Protein AF-A0A0C6FXA3-F1 (afdb_monomer)

Nearest PDB structures (foldseek):
  7azv-assembly1_B  TM=2.921E-01  e=3.066E+00  Shigella flexneri
  7owv-assembly1_B  TM=2.866E-01  e=3.944E+00  Shigella flexneri
  7ayw-assembly1_A  TM=2.907E-01  e=4.826E+00  Shigella flexneri
  8c6j-assembly1_S  TM=2.379E-01  e=8.836E+00  Homo sapiens

Solvent-accessible surface area (backbone atoms only — not comparable to full-atom values): 10386 Å² total; per-residue (Å²): 138,88,80,84,77,85,56,76,68,57,60,56,56,53,56,56,50,58,59,54,58,55,57,62,61,64,74,71,66,88,67,81,74,81,67,65,73,74,63,71,74,63,75,81,74,73,71,93,67,80,79,69,70,71,82,59,76,56,64,83,61,70,53,56,73,59,50,52,67,53,42,80,44,67,86,46,40,66,58,48,43,70,72,47,54,37,72,56,42,46,37,48,76,48,34,62,73,51,70,72,51,73,66,56,39,35,40,52,32,50,36,51,22,32,52,24,41,73,59,74,58,38,64,67,58,52,58,43,46,40,21,41,50,70,24,86,80,48,5,67,59,20,50,52,38,32,53,53,44,31,71,43,89,54,93,48,8,62,24,15,42,53,42,54,51,51,52,55,47,63,75,64,45,98,84,122

Mean predicted aligned error: 14.68 Å

Structure (mmCIF, N/CA/C/O backbone):
data_AF-A0A0C6FXA3-F1
#
_entry.id   AF-A0A0C6FXA3-F1
#
loop_
_atom_site.group_PDB
_atom_site.id
_atom_site.type_symbol
_atom_site.label_atom_id
_atom_site.label_alt_id
_atom_site.label_comp_id
_atom_site.label_asym_id
_atom_site.label_entity_id
_atom_site.label_seq_id
_atom_site.pdbx_PDB_ins_code
_atom_site.Cartn_x
_atom_site.Cartn_y
_atom_site.Cartn_z
_atom_site.occupancy
_atom_site.B_iso_or_equiv
_atom_site.auth_seq_id
_atom_site.auth_comp_id
_atom_site.auth_asym_id
_atom_site.auth_atom_id
_atom_site.pdbx_PDB_model_num
ATOM 1 N N . MET A 1 1 ? 13.262 41.323 14.285 1.00 35.75 1 MET A N 1
ATOM 2 C CA . MET A 1 1 ? 12.170 41.137 13.305 1.00 35.75 1 MET A CA 1
ATOM 3 C C . MET A 1 1 ? 11.851 39.652 13.243 1.00 35.75 1 MET A C 1
ATOM 5 O O . MET A 1 1 ? 12.628 38.906 12.669 1.00 35.75 1 MET A O 1
ATOM 9 N N . ALA A 1 2 ? 10.795 39.209 13.927 1.00 36.06 2 ALA A N 1
ATOM 10 C CA . ALA A 1 2 ? 10.368 37.810 13.917 1.00 36.06 2 ALA A CA 1
ATOM 11 C C . ALA A 1 2 ? 9.320 37.631 12.812 1.00 36.06 2 ALA A C 1
ATOM 13 O O . ALA A 1 2 ? 8.255 38.243 12.861 1.00 36.06 2 ALA A O 1
ATOM 14 N N . MET A 1 3 ? 9.662 36.850 11.790 1.00 31.25 3 MET A N 1
ATOM 15 C CA . MET A 1 3 ? 8.789 36.541 10.662 1.00 31.25 3 MET A CA 1
ATOM 16 C C . MET A 1 3 ? 7.918 35.335 11.042 1.00 31.25 3 MET A C 1
ATOM 18 O O . MET A 1 3 ? 8.431 34.282 11.413 1.00 31.25 3 MET A O 1
ATOM 22 N N . SER A 1 4 ? 6.601 35.538 11.025 1.00 39.97 4 SER A N 1
ATOM 23 C CA . SER A 1 4 ? 5.578 34.578 11.449 1.00 39.97 4 SER A CA 1
ATOM 24 C C . SER A 1 4 ? 5.543 33.361 10.519 1.00 39.97 4 SER A C 1
ATOM 26 O O . SER A 1 4 ? 5.316 33.496 9.318 1.00 39.97 4 SER A O 1
ATOM 28 N N . ILE A 1 5 ? 5.774 32.171 11.074 1.00 46.12 5 ILE A N 1
ATOM 29 C CA . ILE A 1 5 ? 5.647 30.888 10.378 1.00 46.12 5 ILE A CA 1
ATOM 30 C C . ILE A 1 5 ? 4.168 30.489 10.424 1.00 46.12 5 ILE A C 1
ATOM 32 O O . ILE A 1 5 ? 3.632 30.197 11.494 1.00 46.12 5 ILE A O 1
ATOM 36 N N . HIS A 1 6 ? 3.505 30.476 9.264 1.00 53.81 6 HIS A N 1
ATOM 37 C CA . HIS A 1 6 ? 2.156 29.927 9.124 1.00 53.81 6 HIS A CA 1
ATOM 38 C C . HIS A 1 6 ? 2.132 28.473 9.610 1.00 53.81 6 HIS A C 1
ATOM 40 O O . HIS A 1 6 ? 2.858 27.611 9.115 1.00 53.81 6 HIS A O 1
ATOM 46 N N . THR A 1 7 ? 1.310 28.209 10.621 1.00 59.19 7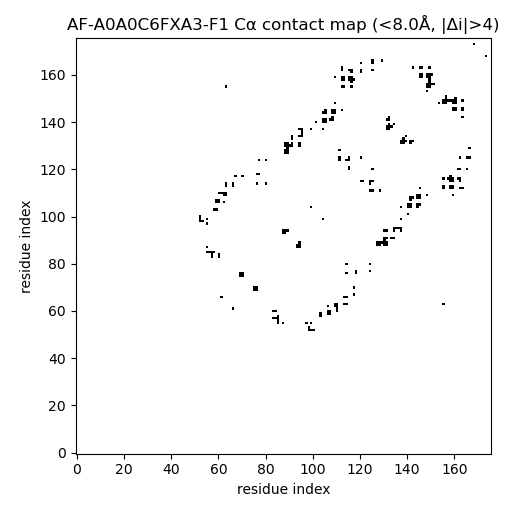 THR A N 1
ATOM 47 C CA . THR A 1 7 ? 1.208 26.905 11.275 1.00 59.19 7 THR A CA 1
ATOM 48 C C . THR A 1 7 ? 0.392 25.925 10.427 1.00 59.19 7 THR A C 1
ATOM 50 O O . THR A 1 7 ? -0.544 26.295 9.721 1.00 59.19 7 THR A O 1
ATOM 53 N N . ASN A 1 8 ? 0.726 24.634 10.546 1.00 48.94 8 ASN A N 1
ATOM 54 C CA . ASN A 1 8 ? 0.140 23.469 9.854 1.00 48.94 8 ASN A CA 1
ATOM 55 C C . ASN A 1 8 ? -1.414 23.434 9.849 1.00 48.94 8 ASN A C 1
ATOM 57 O O . ASN A 1 8 ? -2.039 22.806 8.995 1.00 48.94 8 ASN A O 1
ATOM 61 N N . ALA A 1 9 ? -2.050 24.144 10.785 1.00 50.41 9 ALA A N 1
ATOM 62 C CA . ALA A 1 9 ? -3.497 24.290 10.890 1.00 50.41 9 ALA A CA 1
ATOM 63 C C . ALA A 1 9 ? -4.136 25.098 9.740 1.00 50.41 9 ALA A C 1
ATOM 65 O O . ALA A 1 9 ? -5.256 24.774 9.337 1.00 50.41 9 ALA A O 1
ATOM 66 N N . ASP A 1 10 ? -3.443 26.096 9.182 1.00 49.75 10 ASP A N 1
ATOM 67 C CA . ASP A 1 10 ? -3.977 26.928 8.091 1.00 49.75 10 ASP A CA 1
ATOM 68 C C . ASP A 1 10 ? -4.031 26.165 6.762 1.00 49.75 10 ASP A C 1
ATOM 70 O O . ASP A 1 10 ? -5.022 26.248 6.031 1.00 49.75 10 ASP A O 1
ATOM 74 N N . LEU A 1 11 ? -3.035 25.314 6.497 1.00 49.78 11 LEU A N 1
ATOM 75 C CA . LEU A 1 11 ? -3.002 24.456 5.307 1.00 49.78 11 LEU A CA 1
ATOM 76 C C . LEU A 1 11 ? -4.158 23.442 5.298 1.00 49.78 11 LEU A C 1
ATOM 78 O O . LEU A 1 11 ? -4.788 23.215 4.264 1.00 49.78 11 LEU A O 1
ATOM 82 N N . ARG A 1 12 ? -4.513 22.888 6.466 1.00 51.06 12 ARG A N 1
ATOM 83 C CA . ARG A 1 12 ? -5.642 21.949 6.600 1.00 51.06 12 ARG A CA 1
ATOM 84 C C . ARG A 1 12 ? -6.993 22.623 6.350 1.00 51.06 12 ARG A C 1
ATOM 86 O O . ARG A 1 12 ? -7.878 22.020 5.743 1.00 51.06 12 ARG A O 1
ATOM 93 N N . ARG A 1 13 ? -7.158 23.881 6.776 1.00 53.50 13 ARG A N 1
ATOM 94 C CA . ARG A 1 13 ? -8.386 24.658 6.522 1.00 53.50 13 ARG A CA 1
ATOM 95 C C . ARG A 1 13 ? -8.512 25.062 5.053 1.00 53.50 13 ARG A C 1
ATOM 97 O O . ARG A 1 13 ? -9.627 25.053 4.529 1.00 53.50 13 ARG A O 1
ATOM 104 N N . LEU A 1 14 ? -7.395 25.350 4.384 1.00 46.59 14 LEU A N 1
ATOM 105 C CA . LEU A 1 14 ? -7.374 25.659 2.953 1.00 46.59 14 LEU A CA 1
ATOM 106 C C . LEU A 1 14 ? -7.768 24.432 2.106 1.00 46.59 14 LEU A C 1
ATOM 108 O O . LEU A 1 14 ? -8.642 24.528 1.244 1.00 46.59 14 LEU A O 1
ATOM 112 N N . ALA A 1 15 ? -7.220 23.253 2.426 1.00 49.72 15 ALA A N 1
ATOM 113 C CA . ALA A 1 15 ? -7.542 21.995 1.745 1.00 49.72 15 ALA A CA 1
ATOM 114 C C . ALA A 1 15 ? -9.020 21.580 1.908 1.00 49.72 15 ALA A C 1
ATOM 116 O O . ALA A 1 15 ? -9.635 21.046 0.981 1.00 49.72 15 ALA A O 1
ATOM 117 N N . ALA A 1 16 ? -9.625 21.872 3.065 1.00 46.31 16 ALA A N 1
ATOM 118 C CA . ALA A 1 16 ? -11.034 21.581 3.320 1.00 46.31 16 ALA A CA 1
ATOM 119 C C . ALA A 1 16 ? -12.006 22.471 2.517 1.00 46.31 16 ALA A C 1
ATOM 121 O O . ALA A 1 16 ? -13.100 22.010 2.185 1.00 46.31 16 ALA A O 1
ATOM 122 N N . ARG A 1 17 ? -11.631 23.719 2.181 1.00 51.72 17 ARG A N 1
ATOM 123 C CA . ARG A 1 17 ? -12.453 24.596 1.321 1.00 51.72 17 ARG A CA 1
ATOM 124 C C . ARG A 1 17 ? -12.435 24.141 -0.135 1.00 51.72 17 ARG A C 1
ATOM 126 O O . ARG A 1 17 ? -13.497 23.945 -0.712 1.00 51.72 17 ARG A O 1
ATOM 133 N N . ILE A 1 18 ? -11.253 23.843 -0.673 1.00 52.22 18 ILE A N 1
ATOM 134 C CA . ILE A 1 18 ? -11.083 23.423 -2.076 1.00 52.22 18 ILE A CA 1
ATOM 135 C C . ILE A 1 18 ? -11.874 22.136 -2.383 1.00 52.22 18 ILE A C 1
ATOM 137 O O . ILE A 1 18 ? -12.494 22.013 -3.438 1.00 52.22 18 ILE A O 1
ATOM 141 N N . ARG A 1 19 ? -11.940 21.194 -1.430 1.00 49.56 19 ARG A N 1
ATOM 142 C CA . ARG A 1 19 ? -12.706 19.942 -1.574 1.00 49.56 19 ARG A CA 1
ATOM 143 C C . ARG A 1 19 ? -14.224 20.163 -1.666 1.00 49.56 19 ARG A C 1
ATOM 145 O O . ARG A 1 19 ? -14.914 19.358 -2.287 1.00 49.56 19 ARG A O 1
ATOM 152 N N . ARG A 1 20 ? -14.753 21.224 -1.048 1.00 46.03 20 ARG A N 1
ATOM 153 C CA . ARG A 1 20 ? -16.196 21.505 -1.015 1.00 46.03 20 ARG A CA 1
ATOM 154 C C . ARG A 1 20 ? -16.677 22.149 -2.319 1.00 46.03 20 ARG A C 1
ATOM 156 O O . ARG A 1 20 ? -17.722 21.757 -2.831 1.00 46.03 20 ARG A O 1
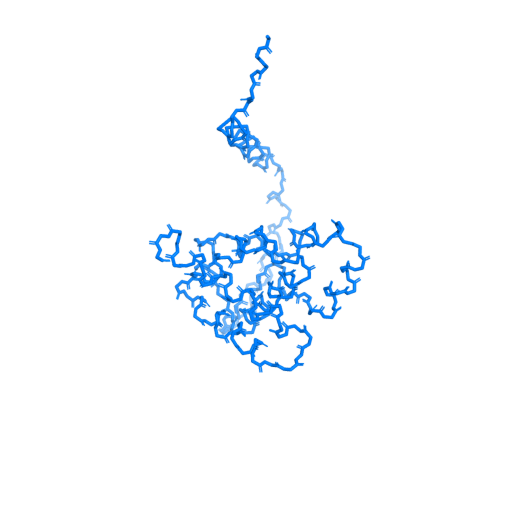ATOM 163 N N . ASP A 1 21 ? -15.877 23.042 -2.893 1.00 45.03 21 ASP A N 1
ATOM 164 C CA . ASP A 1 21 ? -16.236 23.766 -4.121 1.00 45.03 21 ASP A CA 1
ATOM 165 C C . ASP A 1 21 ? -16.175 22.865 -5.371 1.00 45.03 21 ASP A C 1
ATOM 167 O O . ASP A 1 21 ? -17.004 22.981 -6.275 1.00 45.03 21 ASP A O 1
ATOM 171 N N . PHE A 1 22 ? -15.280 21.870 -5.385 1.00 46.34 22 PHE A N 1
ATOM 172 C CA . PHE A 1 22 ? -15.184 20.896 -6.480 1.00 46.34 22 PHE A CA 1
ATOM 173 C C . PHE A 1 22 ? -16.421 19.981 -6.590 1.00 46.34 22 PHE A C 1
ATOM 175 O O . PHE A 1 22 ? -16.840 19.604 -7.686 1.00 46.34 22 PHE A O 1
ATOM 182 N N . PHE A 1 23 ? -17.057 19.656 -5.459 1.00 49.66 23 PHE A N 1
ATOM 183 C CA . PHE A 1 23 ? -18.241 18.791 -5.432 1.00 49.66 23 PHE A CA 1
ATOM 184 C C . PHE A 1 23 ? -19.509 19.518 -5.916 1.00 49.66 23 PHE A C 1
ATOM 186 O O . PHE A 1 23 ? -20.377 18.907 -6.540 1.00 49.66 23 PHE A O 1
ATOM 193 N N . ALA A 1 24 ? -19.594 20.835 -5.695 1.00 48.03 24 ALA A N 1
ATOM 194 C CA . ALA A 1 24 ? -20.680 21.670 -6.211 1.00 48.03 24 ALA A CA 1
ATOM 195 C C . ALA A 1 24 ? -20.579 21.884 -7.734 1.00 48.03 24 ALA A C 1
ATOM 197 O O . ALA A 1 24 ? -21.598 21.922 -8.422 1.00 48.03 24 ALA A O 1
ATOM 198 N N . TYR A 1 25 ? -19.360 21.944 -8.280 1.00 42.00 25 TYR A N 1
ATOM 199 C CA . TYR A 1 25 ? -19.130 22.056 -9.723 1.00 42.00 25 TYR A CA 1
ATOM 200 C C . TYR A 1 25 ? -19.503 20.767 -10.486 1.00 42.00 25 TYR A C 1
ATOM 202 O O . TYR A 1 25 ? -20.100 20.826 -11.559 1.00 42.00 25 TYR A O 1
ATOM 210 N N . MET A 1 26 ? -19.253 19.589 -9.904 1.00 44.19 26 MET A N 1
ATOM 211 C CA . MET A 1 26 ? -19.544 18.291 -10.537 1.00 44.19 26 MET A CA 1
ATOM 212 C C . MET A 1 26 ? -21.041 17.934 -10.616 1.00 44.19 26 MET A C 1
ATOM 214 O O . MET A 1 26 ? -21.442 17.218 -11.535 1.00 44.19 26 MET A O 1
ATOM 218 N N . SER A 1 27 ? -21.894 18.438 -9.714 1.00 45.06 27 SER A N 1
ATOM 219 C CA . SER A 1 27 ? -23.320 18.053 -9.675 1.00 45.06 27 SER A CA 1
ATOM 220 C C . SER A 1 27 ? -24.206 18.756 -10.715 1.00 45.06 27 SER A C 1
ATOM 222 O O . SER A 1 27 ? -25.365 18.381 -10.891 1.00 45.06 27 SER A O 1
ATOM 224 N N . THR A 1 28 ? -23.667 19.742 -11.441 1.00 47.81 28 THR A N 1
ATOM 225 C CA . THR A 1 28 ? -24.434 20.576 -12.388 1.00 47.81 28 THR A CA 1
ATOM 226 C C . THR A 1 28 ? -24.264 20.176 -13.858 1.00 47.81 28 THR A C 1
ATOM 228 O O . THR A 1 28 ? -24.922 20.737 -14.737 1.00 47.81 28 THR A O 1
ATOM 231 N N . SER A 1 29 ? -23.436 19.171 -14.165 1.00 44.56 29 SER A N 1
ATOM 232 C CA . SER A 1 29 ? -23.161 18.791 -15.552 1.00 44.56 29 SER A CA 1
ATOM 233 C C . SER A 1 29 ? -24.182 17.778 -16.113 1.00 44.56 29 SER A C 1
ATOM 235 O O . SER A 1 29 ? -24.341 16.648 -15.661 1.00 44.56 29 SER A O 1
ATOM 237 N N . LYS A 1 30 ? -24.891 18.265 -17.134 1.00 44.19 30 LYS A N 1
ATOM 238 C CA . LYS A 1 30 ? -25.893 17.746 -18.094 1.00 44.19 30 LYS A CA 1
ATOM 239 C C . LYS A 1 30 ? -25.820 16.280 -18.607 1.00 44.19 30 LYS A C 1
ATOM 241 O O . LYS A 1 30 ? -26.415 15.991 -19.642 1.00 44.19 30 LYS A O 1
ATOM 246 N N . TRP A 1 31 ? -25.159 15.338 -17.934 1.00 43.19 31 TRP A N 1
ATOM 247 C CA . TRP A 1 31 ? -24.809 14.011 -18.482 1.00 43.19 31 TRP A CA 1
ATOM 248 C C . TRP A 1 31 ? -25.837 12.881 -18.277 1.00 43.19 31 TRP A C 1
ATOM 250 O O . TRP A 1 31 ? -25.656 11.775 -18.779 1.00 43.19 31 TRP A O 1
ATOM 260 N N . ARG A 1 32 ? -26.965 13.127 -17.596 1.00 46.06 32 ARG A N 1
ATOM 261 C CA . ARG A 1 32 ? -27.931 12.061 -17.246 1.00 46.06 32 ARG A CA 1
ATOM 262 C C . ARG A 1 32 ? -28.824 11.543 -18.382 1.00 46.06 32 ARG A C 1
ATOM 264 O O . ARG A 1 32 ? -29.470 10.520 -18.191 1.00 46.06 32 ARG A O 1
ATOM 271 N N . ARG A 1 33 ? -28.910 12.211 -19.539 1.00 43.91 33 ARG A N 1
ATOM 272 C CA . ARG A 1 33 ? -29.926 11.865 -20.562 1.00 43.91 33 ARG A CA 1
ATOM 273 C C . ARG A 1 33 ? -29.446 10.943 -21.686 1.00 43.91 33 ARG A C 1
ATOM 275 O O . ARG A 1 33 ? -30.292 10.352 -22.343 1.00 43.91 33 ARG A O 1
ATOM 282 N N . GLN A 1 34 ? -28.139 10.766 -21.889 1.00 46.22 34 GLN A N 1
ATOM 283 C CA . GLN A 1 34 ? -27.630 9.941 -23.000 1.00 46.22 34 GLN A CA 1
ATOM 284 C C . GLN A 1 34 ? -27.447 8.449 -22.674 1.00 46.22 34 GLN A C 1
ATOM 286 O O . GLN A 1 34 ? -27.391 7.642 -23.593 1.00 46.22 34 GLN A O 1
ATOM 291 N N . PHE A 1 35 ? -27.440 8.046 -21.399 1.00 46.84 35 PHE A N 1
ATOM 292 C CA . PHE A 1 35 ? -27.184 6.648 -21.009 1.00 46.84 35 PHE A CA 1
ATOM 293 C C . PHE A 1 35 ? -28.444 5.796 -20.758 1.00 46.84 35 PHE A C 1
ATOM 295 O O . PHE A 1 35 ? -28.332 4.638 -20.370 1.00 46.84 35 PHE A O 1
ATOM 302 N N . GLY A 1 36 ? -29.650 6.331 -20.987 1.00 40.12 36 GLY A N 1
ATOM 303 C CA . GLY A 1 36 ? -30.907 5.633 -20.672 1.00 40.12 36 GLY A CA 1
ATOM 304 C C . GLY A 1 36 ? -31.313 4.523 -21.651 1.00 40.12 36 GLY A C 1
ATOM 305 O O . GLY A 1 36 ? -32.039 3.614 -21.266 1.00 40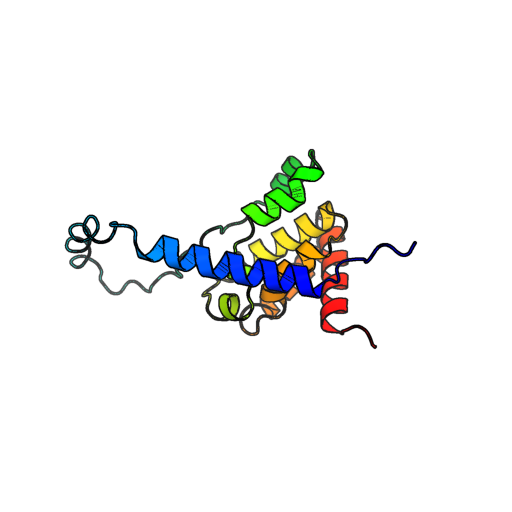.12 36 GLY A O 1
ATOM 306 N N . VAL A 1 37 ? -30.848 4.564 -22.903 1.00 42.47 37 VAL A N 1
ATOM 307 C CA . VAL A 1 37 ? -31.354 3.662 -23.960 1.00 42.47 37 VAL A CA 1
ATOM 308 C C . VAL A 1 37 ? -30.573 2.342 -24.038 1.00 42.47 37 VAL A C 1
ATOM 310 O O . VAL A 1 37 ? -31.124 1.322 -24.439 1.00 42.47 37 VAL A O 1
ATOM 313 N N . LEU A 1 38 ? -29.322 2.311 -23.568 1.00 42.72 38 LEU A N 1
ATOM 314 C CA . LEU A 1 38 ? -28.486 1.100 -23.588 1.00 42.72 38 LEU A CA 1
ATOM 315 C C . LEU A 1 38 ? -28.799 0.105 -22.456 1.00 42.72 38 LEU A C 1
ATOM 317 O O . LEU A 1 38 ? -28.413 -1.057 -22.545 1.00 42.72 38 LEU A O 1
ATOM 321 N N . LEU A 1 39 ? -29.527 0.525 -21.416 1.00 46.25 39 LEU A N 1
ATOM 322 C CA . LEU A 1 39 ? -29.801 -0.315 -20.243 1.00 46.25 39 LEU A CA 1
ATOM 323 C C . LEU A 1 39 ? -30.955 -1.316 -20.451 1.00 46.25 39 LEU A C 1
ATOM 325 O O . LEU A 1 39 ? -31.050 -2.301 -19.725 1.00 46.25 39 LEU A O 1
ATOM 329 N N . ALA A 1 40 ? -31.828 -1.086 -21.437 1.00 40.88 40 ALA A N 1
ATOM 330 C CA . ALA A 1 40 ? -33.024 -1.907 -21.639 1.00 40.88 40 ALA A CA 1
ATOM 331 C C . ALA A 1 40 ? -32.751 -3.221 -22.395 1.00 40.88 40 ALA A C 1
ATOM 333 O O . ALA A 1 40 ? -33.509 -4.174 -22.245 1.00 40.88 40 ALA A O 1
ATOM 334 N N . LEU A 1 41 ? -31.662 -3.307 -23.172 1.00 38.97 41 LEU A N 1
ATOM 335 C CA . LEU A 1 41 ? -31.379 -4.495 -23.990 1.00 38.97 41 LEU A CA 1
ATOM 336 C C . LEU A 1 41 ? -30.645 -5.615 -23.228 1.00 38.97 41 LEU A C 1
ATOM 338 O O . LEU A 1 41 ? -30.673 -6.765 -23.654 1.00 38.97 41 LEU A O 1
ATOM 342 N N . VAL A 1 42 ? -29.999 -5.300 -22.100 1.00 46.94 42 VAL A N 1
ATOM 343 C CA . VAL A 1 42 ? -29.160 -6.257 -21.347 1.00 46.94 42 VAL A CA 1
ATOM 344 C C . VAL A 1 42 ? -29.968 -7.078 -20.329 1.00 46.94 42 VAL A C 1
ATOM 346 O O . VAL A 1 42 ? -29.548 -8.161 -19.933 1.00 46.94 42 VAL A O 1
ATOM 349 N N . LEU A 1 43 ? -31.167 -6.627 -19.946 1.00 48.25 43 LEU A N 1
ATOM 350 C CA . LEU A 1 43 ? -31.968 -7.262 -18.888 1.00 48.25 43 LEU A CA 1
ATOM 351 C C . LEU A 1 43 ? -32.671 -8.571 -19.298 1.00 48.25 43 LEU A C 1
ATOM 353 O O . LEU A 1 43 ? -33.266 -9.224 -18.447 1.00 48.25 43 LEU A O 1
ATOM 357 N N . LEU A 1 44 ? -32.598 -8.981 -20.568 1.00 44.12 44 LEU A N 1
ATOM 358 C CA . LEU A 1 44 ? -33.298 -10.171 -21.073 1.00 44.12 44 LEU A CA 1
ATOM 359 C C . LEU A 1 44 ? -32.445 -11.453 -21.122 1.00 44.12 44 LEU A C 1
ATOM 361 O O . LEU A 1 44 ? -32.986 -12.503 -21.455 1.00 44.12 44 LEU A O 1
ATOM 365 N N . PHE A 1 45 ? -31.147 -11.411 -20.781 1.00 44.41 45 PHE A N 1
ATOM 366 C CA . PHE A 1 45 ? -30.230 -12.536 -21.057 1.00 44.41 45 PHE A CA 1
ATOM 367 C C . PHE A 1 45 ? -29.395 -13.079 -19.891 1.00 44.41 45 PHE A C 1
ATOM 369 O O . PHE A 1 45 ? -28.525 -13.920 -20.113 1.00 44.41 45 PHE A O 1
ATOM 376 N N . SER A 1 46 ? -29.637 -12.684 -18.644 1.00 44.25 46 SER A N 1
ATOM 377 C CA . SER A 1 46 ? -28.814 -13.173 -17.530 1.00 44.25 46 SER A CA 1
ATOM 378 C C . SER A 1 46 ? -29.602 -14.091 -16.604 1.00 44.25 46 SER A C 1
ATOM 380 O O . SER A 1 46 ? -30.322 -13.645 -15.716 1.00 44.25 46 SER A O 1
ATOM 382 N N . GLY A 1 47 ? -29.425 -15.402 -16.812 1.00 46.50 47 GLY A N 1
ATOM 383 C CA . GLY A 1 47 ? -29.671 -16.414 -15.781 1.00 46.50 47 GLY A CA 1
ATOM 384 C C . GLY A 1 47 ? -28.819 -16.155 -14.525 1.00 46.50 47 GLY A C 1
ATOM 385 O O . GLY A 1 47 ? -28.025 -15.211 -14.514 1.00 46.50 47 GLY A O 1
ATOM 386 N N . PRO A 1 48 ? -28.950 -16.963 -13.456 1.00 42.19 48 PRO A N 1
ATOM 387 C CA . PRO A 1 48 ? -28.303 -16.696 -12.176 1.00 42.19 48 PRO A CA 1
ATOM 388 C C . PRO A 1 48 ? -26.799 -16.989 -12.267 1.00 42.19 48 PRO A C 1
ATOM 390 O O . PRO A 1 48 ? -26.300 -18.007 -11.792 1.00 42.19 48 PRO A O 1
ATOM 393 N N . ALA A 1 49 ? -26.059 -16.090 -12.907 1.00 44.97 49 ALA A N 1
ATOM 394 C CA . ALA A 1 49 ? -24.622 -16.017 -12.790 1.00 44.97 49 ALA A CA 1
ATOM 395 C C . ALA A 1 49 ? -24.323 -15.556 -11.363 1.00 44.97 49 ALA A C 1
ATOM 397 O O . ALA A 1 49 ? -24.750 -14.478 -10.945 1.00 44.97 49 ALA A O 1
ATOM 398 N N . ARG A 1 50 ? -23.599 -16.385 -10.603 1.00 48.44 50 ARG A N 1
ATOM 399 C CA . ARG A 1 50 ? -22.888 -15.924 -9.407 1.00 48.44 50 ARG A CA 1
ATOM 400 C C . ARG A 1 50 ? -22.150 -14.646 -9.797 1.00 48.44 50 ARG A C 1
ATOM 402 O O . ARG A 1 50 ? -21.303 -14.693 -10.686 1.00 48.44 50 ARG A O 1
ATOM 409 N N . ALA A 1 51 ? -22.527 -13.527 -9.187 1.00 39.38 51 ALA A N 1
ATOM 410 C CA . ALA A 1 51 ? -21.892 -12.247 -9.437 1.00 39.38 51 ALA A CA 1
ATOM 411 C C . ALA A 1 51 ? -20.393 -12.400 -9.156 1.00 39.38 51 ALA A C 1
ATOM 413 O O . ALA A 1 51 ? -19.998 -12.690 -8.026 1.00 39.38 51 ALA A O 1
ATOM 414 N N . ALA A 1 52 ? -19.576 -12.289 -10.202 1.00 5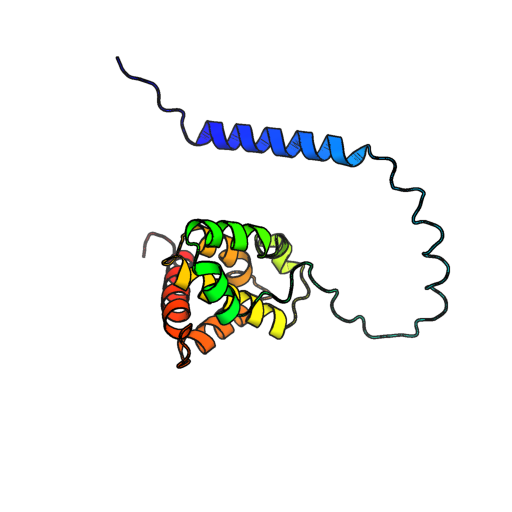3.25 52 ALA A N 1
ATOM 415 C CA . ALA A 1 52 ? -18.142 -12.142 -10.037 1.00 53.25 52 ALA A CA 1
ATOM 416 C C . ALA A 1 52 ? -17.889 -10.848 -9.244 1.00 53.25 52 ALA A C 1
ATOM 418 O O . ALA A 1 52 ? -18.629 -9.876 -9.449 1.00 53.25 52 ALA A O 1
ATOM 419 N N . PRO A 1 53 ? -16.888 -10.817 -8.348 1.00 55.62 53 PRO A N 1
ATOM 420 C CA . PRO A 1 53 ? -16.528 -9.593 -7.648 1.00 55.62 53 PRO A CA 1
ATOM 421 C C . PRO A 1 53 ? -16.257 -8.494 -8.679 1.00 55.62 53 PRO A C 1
ATOM 423 O O . PRO A 1 53 ? -15.507 -8.687 -9.640 1.00 55.62 53 PRO A O 1
ATOM 426 N N . SER A 1 54 ? -16.931 -7.356 -8.521 1.00 55.62 54 SER A N 1
ATOM 427 C CA . SER A 1 54 ? -16.779 -6.223 -9.430 1.00 55.62 54 SER A CA 1
ATOM 428 C C . SER A 1 54 ? -15.320 -5.753 -9.430 1.00 55.62 54 SER A C 1
ATOM 430 O O . SER A 1 54 ? -14.752 -5.565 -8.351 1.00 55.62 54 SER A O 1
ATOM 432 N N . PRO A 1 55 ? -14.703 -5.523 -10.604 1.00 62.06 55 PRO A N 1
ATOM 433 C CA . PRO A 1 55 ? -13.311 -5.102 -10.672 1.00 62.06 55 PRO A CA 1
ATOM 434 C C . PRO A 1 55 ? -13.133 -3.750 -9.975 1.00 62.06 55 PRO A C 1
ATOM 436 O O . PRO A 1 55 ? -13.801 -2.767 -10.307 1.00 62.06 55 PRO A O 1
ATOM 439 N N . VAL A 1 56 ? -12.218 -3.689 -9.007 1.00 75.00 56 VAL A N 1
ATOM 440 C CA . VAL A 1 56 ? -11.808 -2.422 -8.395 1.00 75.00 56 VAL A CA 1
ATOM 441 C C . VAL A 1 56 ? -10.954 -1.665 -9.407 1.00 75.00 56 VAL A C 1
ATOM 443 O O . VAL A 1 56 ? -9.926 -2.165 -9.864 1.00 75.00 56 VAL A O 1
ATOM 446 N N . ALA A 1 57 ? -11.387 -0.457 -9.777 1.00 77.62 57 ALA A N 1
ATOM 447 C CA . ALA A 1 57 ? -10.676 0.370 -10.746 1.00 77.62 57 ALA A CA 1
ATOM 448 C C . ALA A 1 57 ? -9.211 0.588 -10.320 1.00 77.62 57 ALA A C 1
ATOM 450 O O . ALA A 1 57 ? -8.949 1.051 -9.208 1.00 77.62 57 ALA A O 1
ATOM 451 N N . GLY A 1 58 ? -8.272 0.269 -11.215 1.00 74.19 58 GLY A N 1
ATOM 452 C CA . GLY A 1 58 ? -6.830 0.381 -10.966 1.00 74.19 58 GLY A CA 1
ATOM 453 C C . GLY A 1 58 ? -6.143 -0.904 -10.484 1.00 74.19 58 GLY A C 1
ATOM 454 O O . GLY A 1 58 ? -4.944 -0.868 -10.229 1.00 74.19 58 GLY A O 1
ATOM 455 N N . LEU A 1 59 ? -6.862 -2.030 -10.384 1.00 83.44 59 LEU A N 1
ATOM 456 C CA . LEU A 1 59 ? -6.268 -3.366 -10.239 1.00 83.44 59 LEU A CA 1
ATOM 457 C C . LEU A 1 59 ? -6.331 -4.149 -11.570 1.00 83.44 59 LEU A C 1
ATOM 459 O O . LEU A 1 59 ? -7.301 -3.983 -12.314 1.00 83.44 59 LEU A O 1
ATOM 463 N N . PRO A 1 60 ? -5.355 -5.032 -11.864 1.00 86.62 60 PRO A N 1
ATOM 464 C CA . PRO A 1 60 ? -4.152 -5.317 -11.077 1.00 86.62 60 PRO A CA 1
ATOM 465 C C . PRO A 1 60 ? -3.080 -4.224 -11.210 1.00 86.62 60 PRO A C 1
ATOM 467 O O . PRO A 1 60 ? -2.964 -3.552 -12.233 1.00 86.62 60 PRO A O 1
ATOM 470 N N . LEU A 1 61 ? -2.280 -4.069 -10.159 1.00 88.31 61 LEU A N 1
ATOM 471 C CA . LEU A 1 61 ? -1.121 -3.186 -10.110 1.00 88.31 61 LEU A CA 1
ATOM 472 C C . LEU A 1 61 ? 0.093 -3.820 -10.806 1.00 88.31 61 LEU A C 1
ATOM 474 O O . LEU A 1 61 ? 0.226 -5.051 -10.792 1.00 88.31 61 LEU A O 1
ATOM 478 N N . PRO A 1 62 ? 0.995 -2.994 -11.373 1.00 86.69 62 PRO A N 1
ATOM 479 C CA . PRO A 1 62 ? 2.196 -3.475 -12.044 1.00 86.69 62 PRO A CA 1
ATOM 480 C C . PRO A 1 62 ? 3.112 -4.237 -11.084 1.00 86.69 62 PRO A C 1
ATOM 482 O O . PRO A 1 62 ? 3.221 -3.912 -9.897 1.00 86.69 62 PRO A O 1
ATOM 485 N N . GLY A 1 63 ? 3.801 -5.246 -11.614 1.00 83.88 63 GLY A N 1
ATOM 486 C CA . GLY A 1 63 ? 4.778 -6.021 -10.851 1.00 83.88 63 GLY A CA 1
ATOM 487 C C . GLY A 1 63 ? 6.015 -5.198 -10.484 1.00 83.88 63 GLY A C 1
ATOM 488 O O . GLY A 1 63 ? 6.280 -4.137 -11.050 1.00 83.88 63 GLY A O 1
ATOM 489 N N . CYS A 1 64 ? 6.838 -5.699 -9.559 1.00 82.06 64 CYS A N 1
ATOM 490 C CA . CYS A 1 64 ? 7.993 -4.919 -9.110 1.00 82.06 64 CYS A CA 1
ATOM 491 C C . CYS A 1 64 ? 9.081 -4.729 -10.178 1.00 82.06 64 CYS A C 1
ATOM 493 O O . CYS A 1 64 ? 9.783 -3.720 -10.166 1.00 82.06 64 CYS A O 1
ATOM 495 N N . ALA A 1 65 ? 9.194 -5.648 -11.141 1.00 80.06 65 ALA A N 1
ATOM 496 C CA . ALA A 1 65 ? 10.074 -5.470 -12.294 1.00 80.06 65 ALA A CA 1
ATOM 497 C C . ALA A 1 65 ? 9.674 -4.236 -13.127 1.00 80.06 65 ALA A C 1
ATOM 499 O O . ALA A 1 65 ? 10.525 -3.421 -13.481 1.00 80.06 65 ALA A O 1
ATOM 500 N N . GLU A 1 66 ? 8.373 -4.051 -13.364 1.00 77.00 66 GLU A N 1
ATOM 501 C CA . GLU A 1 66 ? 7.824 -2.871 -14.044 1.00 77.00 66 GLU A CA 1
ATOM 502 C C . GLU A 1 66 ? 7.976 -1.608 -13.182 1.00 77.00 66 GLU A C 1
ATOM 504 O O . GLU A 1 66 ? 8.336 -0.543 -13.686 1.00 77.00 66 GLU A O 1
ATOM 509 N N . GLY A 1 67 ? 7.776 -1.729 -11.865 1.00 73.50 67 GLY A N 1
ATOM 510 C CA . GLY A 1 67 ? 8.023 -0.655 -10.900 1.00 73.50 67 GLY A CA 1
ATOM 511 C C . GLY A 1 67 ? 9.474 -0.164 -10.912 1.00 73.50 67 GLY A C 1
ATOM 512 O O . GLY A 1 67 ? 9.712 1.040 -10.955 1.00 73.50 67 GLY A O 1
ATOM 513 N N . ARG A 1 68 ? 10.450 -1.079 -10.960 1.00 75.50 68 ARG A N 1
ATOM 514 C CA . ARG A 1 68 ? 11.878 -0.742 -11.085 1.00 75.50 68 ARG A CA 1
ATOM 515 C C . ARG A 1 68 ? 12.221 -0.060 -12.394 1.00 75.50 68 ARG A C 1
ATOM 517 O O . ARG A 1 68 ? 13.005 0.881 -12.385 1.00 75.50 68 ARG A O 1
ATOM 524 N N . ALA A 1 69 ? 11.636 -0.509 -13.501 1.00 71.81 69 ALA A N 1
ATOM 525 C CA . ALA A 1 69 ? 11.839 0.140 -14.791 1.00 71.81 69 ALA A CA 1
ATOM 526 C C . ALA A 1 69 ? 11.353 1.602 -14.767 1.00 71.81 69 ALA A C 1
ATOM 528 O O . ALA A 1 69 ? 11.991 2.472 -15.353 1.00 71.81 69 ALA A O 1
ATOM 529 N N . ALA A 1 70 ? 10.271 1.890 -14.034 1.00 63.53 70 ALA A N 1
ATOM 530 C CA . ALA A 1 70 ? 9.788 3.254 -13.816 1.00 63.53 70 ALA A CA 1
ATOM 531 C C . ALA A 1 70 ? 10.636 4.055 -12.804 1.00 63.53 70 ALA A C 1
ATOM 533 O O . ALA A 1 70 ? 10.737 5.273 -12.932 1.00 63.53 70 ALA A O 1
ATOM 534 N N . ALA A 1 71 ? 11.257 3.387 -11.825 1.00 59.34 71 ALA A N 1
ATOM 535 C CA . ALA A 1 71 ? 12.096 4.003 -10.792 1.00 59.34 71 ALA A CA 1
ATOM 536 C C . ALA A 1 71 ? 13.446 4.534 -11.301 1.00 59.34 71 ALA A C 1
ATOM 538 O O . ALA A 1 71 ? 14.094 5.291 -10.593 1.00 59.34 71 ALA A O 1
ATOM 539 N N . LEU A 1 72 ? 13.851 4.221 -12.539 1.00 58.00 72 LEU A N 1
ATOM 540 C CA . LEU A 1 72 ? 15.026 4.836 -13.183 1.00 58.00 72 LEU A CA 1
ATOM 541 C C . LEU A 1 72 ? 14.922 6.373 -13.300 1.00 58.00 72 LEU A C 1
ATOM 543 O O . LEU A 1 72 ? 15.907 7.037 -13.618 1.00 58.00 72 LEU A O 1
ATOM 547 N N . PHE A 1 73 ? 13.746 6.939 -13.018 1.00 54.56 73 PHE A N 1
ATOM 548 C CA . PHE A 1 73 ? 13.484 8.369 -12.939 1.00 54.56 73 PHE A CA 1
ATOM 549 C C . PHE A 1 73 ? 12.968 8.718 -11.526 1.00 54.56 73 PHE A C 1
ATOM 551 O O . PHE A 1 73 ? 11.764 8.856 -11.330 1.00 54.56 73 PHE A O 1
ATOM 558 N N . ASP A 1 74 ? 13.861 8.838 -10.534 1.00 54.56 74 ASP A N 1
ATOM 559 C CA . ASP A 1 74 ? 13.554 8.926 -9.083 1.00 54.56 74 ASP A CA 1
ATOM 560 C C . ASP A 1 74 ? 12.354 9.822 -8.703 1.00 54.56 74 ASP A C 1
ATOM 562 O O . ASP A 1 74 ? 11.441 9.386 -7.999 1.00 54.56 74 ASP A O 1
ATOM 566 N N . ALA A 1 75 ? 12.287 11.063 -9.204 1.00 58.56 75 ALA A N 1
ATOM 567 C CA . ALA A 1 75 ? 11.195 11.995 -8.879 1.00 58.56 75 ALA A CA 1
ATOM 568 C C . ALA A 1 75 ? 9.808 11.534 -9.390 1.00 58.56 75 ALA A C 1
ATOM 570 O O . ALA A 1 75 ? 8.767 12.012 -8.930 1.00 58.56 75 ALA A O 1
ATOM 571 N N . ALA A 1 76 ? 9.771 10.594 -10.335 1.00 69.44 76 ALA A N 1
ATOM 572 C CA . ALA A 1 76 ? 8.544 10.061 -10.909 1.00 69.44 76 ALA A CA 1
ATOM 573 C C . ALA A 1 76 ? 7.932 8.927 -10.077 1.00 69.44 76 ALA A C 1
ATOM 575 O O . ALA A 1 76 ? 6.769 8.598 -10.301 1.00 69.44 76 ALA A O 1
ATOM 576 N N . LEU A 1 77 ? 8.658 8.324 -9.129 1.00 78.50 77 LEU A N 1
ATOM 577 C CA . LEU A 1 77 ? 8.192 7.092 -8.490 1.00 78.50 77 LEU A CA 1
ATOM 578 C C . LEU A 1 77 ? 7.008 7.324 -7.540 1.00 78.50 77 LEU A C 1
ATOM 580 O O . LEU A 1 77 ? 6.001 6.622 -7.640 1.00 78.50 77 LEU A O 1
ATOM 584 N N . VAL A 1 78 ? 7.082 8.345 -6.678 1.00 80.25 78 VAL A N 1
ATOM 585 C CA . VAL A 1 78 ? 5.964 8.729 -5.794 1.00 80.25 78 VAL A CA 1
ATOM 586 C C . VAL A 1 78 ? 4.771 9.229 -6.616 1.00 80.25 78 VAL A C 1
ATOM 588 O O . VAL A 1 78 ? 3.645 8.796 -6.393 1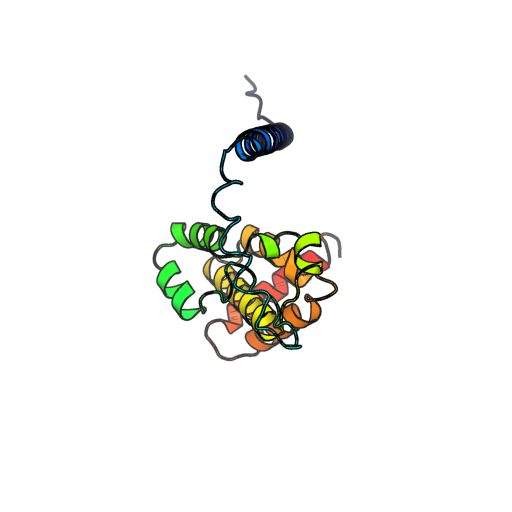.00 80.25 78 VAL A O 1
ATOM 591 N N . THR A 1 79 ? 5.007 10.043 -7.648 1.00 82.19 79 THR A N 1
ATOM 592 C CA . THR A 1 79 ? 3.954 10.511 -8.572 1.00 82.19 79 THR A CA 1
ATOM 593 C C . THR A 1 79 ? 3.263 9.348 -9.300 1.00 82.19 79 THR A C 1
ATOM 595 O O . THR A 1 79 ? 2.037 9.310 -9.446 1.00 82.19 79 THR A O 1
ATOM 598 N N . ALA A 1 80 ? 4.034 8.355 -9.747 1.00 83.25 80 ALA A N 1
ATOM 599 C CA . ALA A 1 80 ? 3.502 7.159 -10.386 1.00 83.25 80 ALA A CA 1
ATOM 600 C C . ALA A 1 80 ? 2.697 6.309 -9.398 1.00 83.25 80 ALA A C 1
ATOM 602 O O . ALA A 1 80 ? 1.662 5.759 -9.776 1.00 83.25 80 ALA A O 1
ATOM 603 N N . PHE A 1 81 ? 3.136 6.233 -8.141 1.00 88.56 81 PHE A N 1
ATOM 604 C CA . PHE A 1 81 ? 2.386 5.600 -7.065 1.00 88.56 81 PHE A CA 1
ATOM 605 C C . PHE A 1 81 ? 1.048 6.305 -6.811 1.00 88.56 81 PHE A C 1
ATOM 607 O O . PHE A 1 81 ? 0.014 5.646 -6.840 1.00 88.56 81 PHE A O 1
ATOM 614 N N . GLU A 1 82 ? 1.026 7.634 -6.677 1.00 87.12 82 GLU A N 1
ATOM 615 C CA . GLU A 1 82 ? -0.216 8.406 -6.503 1.00 87.12 82 GLU A CA 1
ATOM 616 C C . GLU A 1 82 ? -1.216 8.232 -7.652 1.00 87.12 82 GLU A C 1
ATOM 618 O O . GLU A 1 82 ? -2.431 8.307 -7.446 1.00 87.12 82 GLU A O 1
ATOM 623 N N . THR A 1 83 ? -0.697 8.027 -8.863 1.00 86.12 83 THR A N 1
ATOM 624 C CA . THR A 1 83 ? -1.501 7.835 -10.074 1.00 86.12 83 THR A CA 1
ATOM 625 C C . THR A 1 83 ? -2.074 6.421 -10.158 1.00 86.12 83 THR A C 1
ATOM 627 O O . THR A 1 83 ? -3.199 6.238 -10.618 1.00 86.12 83 THR A O 1
ATOM 630 N N . ARG A 1 84 ? -1.297 5.411 -9.753 1.00 88.75 84 ARG A N 1
ATOM 631 C CA . ARG A 1 84 ? -1.626 3.994 -9.970 1.00 88.75 84 ARG A CA 1
ATOM 632 C C . ARG A 1 84 ? -2.302 3.347 -8.776 1.00 88.75 84 ARG A C 1
ATOM 634 O O . ARG A 1 84 ? -3.165 2.500 -8.974 1.00 88.75 84 ARG A O 1
ATOM 641 N N . TYR A 1 85 ? -1.915 3.714 -7.557 1.00 90.62 85 TYR A N 1
ATOM 642 C CA . TYR A 1 85 ? -2.469 3.105 -6.359 1.00 90.62 85 TYR A CA 1
ATOM 643 C C . TYR A 1 85 ? -3.949 3.496 -6.210 1.00 90.62 85 TYR A C 1
ATOM 645 O O . TYR A 1 85 ? -4.261 4.690 -6.120 1.00 90.62 85 TYR A O 1
ATOM 653 N N . PRO A 1 86 ? -4.887 2.528 -6.204 1.00 91.19 86 PRO A N 1
ATOM 654 C CA . PRO A 1 86 ? -6.306 2.838 -6.194 1.00 91.19 86 PRO A CA 1
ATOM 655 C C . PRO A 1 86 ? -6.692 3.685 -4.982 1.00 91.19 86 PRO A C 1
ATOM 657 O O . PRO A 1 86 ? -6.463 3.304 -3.836 1.00 91.19 86 PRO A O 1
ATOM 660 N N . ARG A 1 87 ? -7.385 4.805 -5.215 1.00 90.12 87 ARG A N 1
ATOM 661 C CA . ARG A 1 87 ? -7.886 5.680 -4.135 1.00 90.12 87 ARG A CA 1
ATOM 662 C C . ARG A 1 87 ? -8.838 4.954 -3.178 1.00 90.12 87 ARG A C 1
ATOM 664 O O . ARG A 1 87 ? -8.945 5.337 -2.017 1.00 90.12 87 ARG A O 1
ATOM 671 N N . ALA A 1 88 ? -9.499 3.896 -3.649 1.00 89.56 88 ALA A N 1
ATOM 672 C CA . ALA A 1 88 ? -10.334 3.032 -2.821 1.00 89.56 88 ALA A CA 1
ATOM 673 C C . ALA A 1 88 ? -9.530 2.261 -1.755 1.00 89.56 88 ALA A C 1
ATOM 675 O O . ALA A 1 88 ? -10.096 1.921 -0.722 1.00 89.56 88 ALA A O 1
ATOM 676 N N . LEU A 1 89 ? -8.225 2.044 -1.972 1.00 92.38 89 LEU A N 1
ATOM 677 C CA . LEU A 1 89 ? -7.325 1.344 -1.049 1.00 92.38 89 LEU A CA 1
ATOM 678 C C . LEU A 1 89 ? -6.632 2.256 -0.025 1.00 92.38 89 LEU A C 1
ATOM 680 O O . LEU A 1 89 ? -5.863 1.772 0.798 1.00 92.38 89 LEU A O 1
ATOM 684 N N . VAL A 1 90 ? -6.904 3.564 -0.069 1.00 91.88 90 VAL A N 1
ATOM 685 C CA . VAL A 1 90 ? -6.303 4.575 0.821 1.00 91.88 90 VAL A CA 1
ATOM 686 C C . VAL A 1 90 ? -7.174 4.853 2.052 1.00 91.88 90 VAL A C 1
ATOM 688 O O . VAL A 1 90 ? -6.677 5.284 3.087 1.00 91.88 90 VAL A O 1
ATOM 691 N N . GLY A 1 91 ? -8.489 4.645 1.953 1.00 87.81 91 GLY A N 1
ATOM 692 C CA . GLY A 1 91 ? -9.430 4.910 3.042 1.00 87.81 91 GLY A CA 1
ATOM 693 C C . GLY A 1 91 ? -9.860 3.626 3.738 1.00 87.81 91 GLY A C 1
ATOM 694 O O . GLY A 1 91 ? -10.397 2.745 3.077 1.00 87.81 91 GLY A O 1
ATOM 695 N N . GLU A 1 92 ? -9.704 3.545 5.060 1.00 85.81 92 GLU A N 1
ATOM 696 C CA . GLU A 1 92 ? -10.083 2.359 5.851 1.00 85.81 92 GLU A CA 1
ATOM 697 C C . GLU A 1 92 ? -11.545 1.951 5.608 1.00 85.81 92 GLU A C 1
ATOM 699 O O . GLU A 1 92 ? -11.821 0.827 5.198 1.00 85.81 92 GLU A O 1
ATOM 704 N N . ALA A 1 93 ? -12.483 2.897 5.740 1.00 85.88 93 ALA A N 1
ATOM 705 C CA . ALA A 1 93 ? -13.905 2.645 5.490 1.00 85.88 93 ALA A CA 1
ATOM 706 C C . ALA A 1 93 ? -14.194 2.183 4.050 1.00 85.88 93 ALA A C 1
ATOM 708 O O . ALA A 1 93 ? -15.104 1.386 3.830 1.00 85.88 93 ALA A O 1
ATOM 709 N N . SER A 1 94 ? -13.424 2.676 3.075 1.00 88.19 94 SER A N 1
ATOM 710 C CA . SER A 1 94 ? -13.551 2.253 1.681 1.00 88.19 94 SER A CA 1
ATOM 711 C C . SER A 1 94 ? -13.098 0.807 1.520 1.00 88.19 94 SER A C 1
ATOM 713 O O . SER A 1 94 ? -13.854 0.010 0.978 1.00 88.19 94 SER A O 1
ATOM 715 N N . VAL A 1 95 ? -11.913 0.463 2.037 1.00 92.12 95 VAL A N 1
ATOM 716 C CA . VAL A 1 95 ? -11.322 -0.881 1.948 1.00 92.12 95 VAL A CA 1
ATOM 717 C C . VAL A 1 95 ? -12.229 -1.943 2.563 1.00 92.12 95 VAL A C 1
ATOM 719 O O . VAL A 1 95 ? -12.419 -2.994 1.954 1.00 92.12 95 VAL A O 1
ATOM 722 N N . GLU A 1 96 ? -12.829 -1.673 3.726 1.00 90.31 96 GLU A N 1
ATOM 723 C CA . GLU A 1 96 ? -13.747 -2.619 4.381 1.00 90.31 96 GLU A CA 1
ATOM 724 C C . GLU A 1 96 ? -14.951 -2.985 3.501 1.00 90.31 96 GLU A C 1
ATOM 726 O O . GLU A 1 96 ? -15.419 -4.126 3.514 1.00 90.31 96 GLU A O 1
ATOM 731 N N . GLY A 1 97 ? -15.440 -2.026 2.709 1.00 88.62 97 GLY A N 1
ATOM 732 C CA . GLY A 1 97 ? -16.558 -2.222 1.791 1.00 88.62 97 GLY A CA 1
ATOM 733 C C . GLY A 1 97 ? -16.189 -2.920 0.479 1.00 88.62 97 GLY A C 1
ATOM 734 O O . GLY A 1 97 ? -17.090 -3.310 -0.262 1.00 88.62 97 GLY A O 1
ATOM 735 N N . LEU A 1 98 ? -14.898 -3.088 0.169 1.00 91.12 98 LEU A N 1
ATOM 736 C CA . LEU A 1 98 ? -14.459 -3.717 -1.077 1.00 91.12 98 LEU A CA 1
ATOM 737 C C . LEU A 1 98 ? -14.520 -5.237 -0.985 1.00 91.12 98 LEU A C 1
ATOM 739 O O . LEU A 1 98 ? -14.096 -5.837 0.004 1.00 91.12 98 LEU A O 1
ATOM 743 N N . ASP A 1 99 ? -14.982 -5.864 -2.062 1.00 91.19 99 ASP A N 1
ATOM 744 C CA . ASP A 1 99 ? -14.930 -7.310 -2.251 1.00 91.19 99 ASP A CA 1
ATOM 745 C C . ASP A 1 99 ? -13.642 -7.704 -2.983 1.00 91.19 99 ASP A C 1
ATOM 747 O O . ASP A 1 99 ? -13.658 -8.023 -4.168 1.00 91.19 99 ASP A O 1
ATOM 751 N N . LEU A 1 100 ? -12.510 -7.587 -2.282 1.00 91.12 100 LEU A N 1
ATOM 752 C CA . LEU A 1 100 ? -11.207 -7.967 -2.826 1.00 91.12 100 LEU A CA 1
ATOM 753 C C . LEU A 1 100 ? -11.008 -9.478 -2.730 1.00 91.12 100 LEU A C 1
ATOM 755 O O . LEU A 1 100 ? -11.141 -10.057 -1.647 1.00 91.12 100 LEU A O 1
ATOM 759 N N . ASP A 1 101 ? -10.636 -10.107 -3.841 1.00 90.75 101 ASP A N 1
ATOM 760 C CA . ASP A 1 101 ? -10.204 -11.501 -3.825 1.00 90.75 101 ASP A CA 1
ATOM 761 C C . ASP A 1 101 ? -8.755 -11.636 -3.294 1.00 90.75 101 ASP A C 1
ATOM 763 O O . ASP A 1 101 ? -7.995 -10.660 -3.268 1.00 90.75 101 ASP A O 1
ATOM 767 N N . PRO A 1 102 ? -8.327 -12.838 -2.861 1.00 90.00 102 PRO A N 1
ATOM 768 C CA . PRO A 1 102 ? -6.991 -13.034 -2.296 1.00 90.00 102 PRO A CA 1
ATOM 769 C C . PRO A 1 102 ? -5.841 -12.613 -3.223 1.00 90.00 102 PRO A C 1
ATOM 771 O O . PRO A 1 102 ? -4.832 -12.099 -2.741 1.00 90.00 102 PRO A O 1
ATOM 774 N N . GLY A 1 103 ? -5.990 -12.797 -4.538 1.00 90.38 103 GLY A N 1
ATOM 775 C CA . GLY A 1 103 ? -4.988 -12.411 -5.528 1.00 90.38 103 GLY A CA 1
ATOM 776 C C . GLY A 1 103 ? -4.864 -10.895 -5.667 1.00 90.38 103 GLY A C 1
ATOM 777 O O . GLY A 1 103 ? -3.753 -10.380 -5.786 1.00 90.38 103 GLY A O 1
ATOM 778 N N . GLN A 1 104 ? -5.976 -10.162 -5.573 1.00 93.81 104 GLN A N 1
ATOM 779 C CA . GLN A 1 104 ? -5.977 -8.694 -5.544 1.00 93.81 104 GLN A CA 1
ATOM 780 C C . GLN A 1 104 ? -5.286 -8.136 -4.297 1.00 93.81 104 GLN A C 1
ATOM 782 O O . GLN A 1 104 ? -4.477 -7.212 -4.397 1.00 93.81 104 GLN A O 1
ATOM 787 N N . VAL A 1 105 ? -5.566 -8.716 -3.126 1.00 94.38 105 VAL A N 1
ATOM 788 C CA . VAL A 1 105 ? -4.911 -8.323 -1.869 1.00 94.38 105 VAL A CA 1
ATOM 789 C C . VAL A 1 105 ? -3.405 -8.587 -1.937 1.00 94.38 105 VAL A C 1
ATOM 791 O O . VAL A 1 105 ? -2.602 -7.735 -1.552 1.00 94.38 105 VAL A O 1
ATOM 794 N N . GLU A 1 106 ? -3.008 -9.746 -2.463 1.00 92.19 106 GLU A N 1
ATOM 795 C CA . GLU A 1 106 ? -1.604 -10.125 -2.619 1.00 92.19 106 GLU A CA 1
ATOM 796 C C . GLU A 1 106 ? -0.872 -9.225 -3.628 1.00 92.19 106 GLU A C 1
ATOM 798 O O . GLU A 1 106 ? 0.229 -8.754 -3.340 1.00 92.19 106 GLU A O 1
ATOM 803 N N . ASN A 1 107 ? -1.504 -8.898 -4.758 1.00 92.75 107 ASN A N 1
ATOM 804 C CA . ASN A 1 107 ? -0.970 -7.963 -5.748 1.00 92.75 107 ASN A CA 1
ATOM 805 C C . ASN A 1 107 ? -0.761 -6.551 -5.167 1.00 92.75 107 ASN A C 1
ATOM 807 O O . ASN A 1 107 ? 0.309 -5.970 -5.349 1.00 92.75 107 ASN A O 1
ATOM 811 N N . ALA A 1 108 ? -1.733 -6.022 -4.417 1.00 93.56 108 ALA A N 1
ATOM 812 C CA . ALA A 1 108 ? -1.611 -4.713 -3.777 1.00 93.56 108 ALA A CA 1
ATOM 813 C C . ALA A 1 108 ? -0.507 -4.683 -2.707 1.00 93.56 108 ALA A C 1
ATOM 815 O O . ALA A 1 108 ? 0.298 -3.750 -2.674 1.00 93.56 108 ALA A O 1
ATOM 816 N N . ALA A 1 109 ? -0.414 -5.723 -1.872 1.00 93.06 109 ALA A N 1
ATOM 817 C CA . ALA A 1 109 ? 0.644 -5.852 -0.872 1.00 93.06 109 ALA A CA 1
ATOM 818 C C . ALA A 1 109 ? 2.041 -5.934 -1.515 1.00 93.06 109 ALA A C 1
ATOM 820 O O . ALA A 1 109 ? 2.974 -5.269 -1.061 1.00 93.06 109 ALA A O 1
ATOM 821 N N . ALA A 1 110 ? 2.182 -6.703 -2.599 1.00 91.25 110 ALA A N 1
ATOM 822 C CA . ALA A 1 110 ? 3.433 -6.811 -3.345 1.00 91.25 110 ALA A CA 1
ATOM 823 C C . ALA A 1 110 ? 3.851 -5.479 -3.981 1.00 91.25 110 ALA A C 1
ATOM 825 O O . ALA A 1 110 ? 5.024 -5.103 -3.921 1.00 91.25 110 ALA A O 1
ATOM 826 N N . TYR A 1 111 ? 2.892 -4.743 -4.548 1.00 91.81 111 TYR A N 1
ATOM 827 C CA . TYR A 1 111 ? 3.138 -3.420 -5.110 1.00 91.81 111 TYR A CA 1
ATOM 828 C C . TYR A 1 111 ? 3.613 -2.426 -4.040 1.00 91.81 111 TYR A C 1
ATOM 830 O O . TYR A 1 111 ? 4.629 -1.761 -4.240 1.00 91.81 111 TYR A O 1
ATOM 838 N N . LEU A 1 112 ? 2.949 -2.376 -2.878 1.00 92.38 112 LEU A N 1
ATOM 839 C CA . LEU A 1 112 ? 3.352 -1.521 -1.754 1.00 92.38 112 LEU A CA 1
ATOM 840 C C . LEU A 1 112 ? 4.770 -1.836 -1.267 1.00 92.38 112 LEU A C 1
ATOM 842 O O . LEU A 1 112 ? 5.582 -0.925 -1.134 1.00 92.38 112 LEU A O 1
ATOM 846 N N . ALA A 1 113 ? 5.091 -3.117 -1.061 1.00 91.31 113 ALA A N 1
ATOM 847 C CA . ALA A 1 113 ? 6.430 -3.545 -0.659 1.00 91.31 113 ALA A CA 1
ATOM 848 C C . ALA A 1 113 ? 7.506 -3.137 -1.672 1.00 91.31 113 ALA A C 1
ATOM 850 O O . ALA A 1 113 ? 8.592 -2.700 -1.291 1.00 91.31 113 ALA A O 1
ATOM 851 N N . CYS A 1 114 ? 7.200 -3.271 -2.964 1.00 90.00 114 CYS A N 1
ATOM 852 C CA . CYS A 1 114 ? 8.102 -2.867 -4.030 1.00 90.00 114 CYS A CA 1
ATOM 853 C C . CYS A 1 114 ? 8.360 -1.361 -4.011 1.00 90.00 114 CYS A C 1
ATOM 855 O O . CYS A 1 114 ? 9.512 -0.938 -3.951 1.00 90.00 114 CYS A O 1
ATOM 857 N N . VAL A 1 115 ? 7.295 -0.554 -4.049 1.00 89.00 115 VAL A N 1
ATOM 858 C CA . VAL A 1 115 ? 7.418 0.906 -4.092 1.00 89.00 115 VAL A CA 1
ATOM 859 C C . VAL A 1 115 ? 8.112 1.406 -2.833 1.00 89.00 115 VAL A C 1
ATOM 861 O O . VAL A 1 115 ? 9.052 2.179 -2.957 1.00 89.00 115 VAL A O 1
ATOM 864 N N . ALA A 1 116 ? 7.742 0.907 -1.651 1.00 89.31 116 ALA A N 1
ATOM 865 C CA . ALA A 1 116 ? 8.411 1.262 -0.403 1.00 89.31 116 ALA A CA 1
ATOM 866 C C . ALA A 1 116 ? 9.905 0.905 -0.428 1.00 89.31 116 ALA A C 1
ATOM 868 O O . ALA A 1 116 ? 10.733 1.707 -0.014 1.00 89.31 116 ALA A O 1
ATOM 869 N N . GLY A 1 117 ? 10.279 -0.266 -0.949 1.00 88.25 117 GLY A N 1
ATOM 870 C CA . GLY A 1 117 ? 11.688 -0.633 -1.101 1.00 88.25 117 GLY A CA 1
ATOM 871 C C . GLY A 1 117 ? 12.453 0.301 -2.046 1.00 88.25 117 GLY A C 1
ATOM 872 O O . GLY A 1 117 ? 13.602 0.639 -1.775 1.00 88.25 117 GLY A O 1
ATOM 873 N N . LEU A 1 118 ? 11.814 0.740 -3.132 1.00 86.56 118 LEU A N 1
ATOM 874 C CA . LEU A 1 118 ? 12.417 1.621 -4.135 1.00 86.56 118 LEU A CA 1
ATOM 875 C C . LEU A 1 118 ? 12.485 3.087 -3.698 1.00 86.56 118 LEU A C 1
ATOM 877 O O . LEU A 1 118 ? 13.422 3.779 -4.072 1.00 86.56 118 LEU A O 1
ATOM 881 N N . THR A 1 119 ? 11.540 3.557 -2.884 1.00 86.12 119 THR A N 1
ATOM 882 C CA . THR A 1 119 ? 11.537 4.928 -2.350 1.00 86.12 119 THR A CA 1
ATOM 883 C C . THR A 1 119 ? 12.347 5.080 -1.060 1.00 86.12 119 THR A C 1
ATOM 885 O O . THR A 1 119 ? 12.329 6.146 -0.451 1.00 86.12 119 THR A O 1
ATOM 888 N N . GLY A 1 120 ? 13.038 4.032 -0.597 1.00 87.12 120 GLY A N 1
ATOM 889 C CA . GLY A 1 120 ? 13.765 4.083 0.673 1.00 87.12 120 GLY A CA 1
ATOM 890 C C . GLY A 1 120 ? 12.843 4.169 1.895 1.00 87.12 120 GLY A C 1
ATOM 891 O O . GLY A 1 120 ? 13.187 4.819 2.878 1.00 87.12 120 GLY A O 1
ATOM 892 N N . LEU A 1 121 ? 11.694 3.488 1.840 1.00 87.56 121 LEU A N 1
ATOM 893 C CA . LEU A 1 121 ? 10.663 3.407 2.883 1.00 87.56 121 LEU A CA 1
ATOM 894 C C . LEU A 1 121 ? 9.943 4.736 3.138 1.00 87.56 121 LEU A C 1
ATOM 896 O O . LEU A 1 121 ? 9.667 5.093 4.287 1.00 87.56 121 LEU A O 1
ATOM 900 N N . ASP A 1 122 ? 9.618 5.453 2.060 1.00 88.12 122 ASP A N 1
ATOM 901 C CA . ASP A 1 122 ? 8.881 6.714 2.125 1.00 88.12 122 ASP A CA 1
ATOM 902 C C . ASP A 1 122 ? 7.603 6.593 2.979 1.00 88.12 122 ASP A C 1
ATOM 904 O O . ASP A 1 122 ? 6.769 5.696 2.797 1.00 88.12 122 ASP A O 1
ATOM 908 N N . VAL A 1 123 ? 7.462 7.522 3.928 1.00 89.06 123 VAL A N 1
ATOM 909 C CA . VAL A 1 123 ? 6.356 7.578 4.892 1.00 89.06 123 VAL A CA 1
ATOM 910 C C . VAL A 1 123 ? 5.003 7.676 4.193 1.00 89.06 123 VAL A C 1
ATOM 912 O O . VAL A 1 123 ? 4.048 7.039 4.632 1.00 89.06 123 VAL A O 1
ATOM 915 N N . PHE A 1 124 ? 4.913 8.407 3.083 1.00 89.94 124 PHE A N 1
ATOM 916 C CA . PHE A 1 124 ? 3.681 8.542 2.318 1.00 89.94 124 PHE A CA 1
ATOM 917 C C . PHE A 1 124 ? 3.190 7.184 1.804 1.00 89.94 124 PHE A C 1
ATOM 919 O O . PHE A 1 124 ? 2.013 6.858 1.950 1.00 89.94 124 PHE A O 1
ATOM 926 N N . VAL A 1 125 ? 4.085 6.349 1.266 1.00 90.75 125 VAL A N 1
ATOM 927 C CA .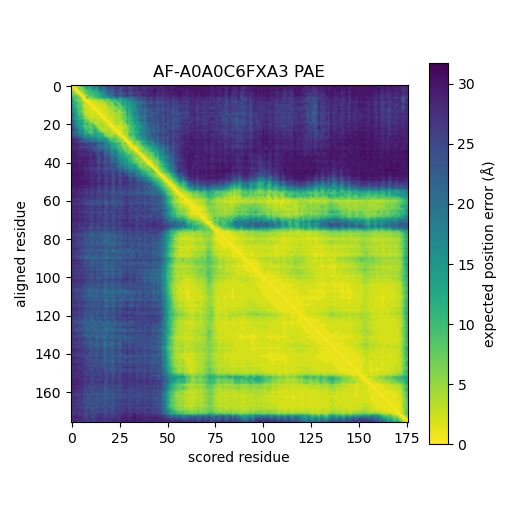 VAL A 1 125 ? 3.739 5.002 0.774 1.00 90.75 125 VAL A CA 1
ATOM 928 C C . VAL A 1 125 ? 3.244 4.118 1.921 1.00 90.75 125 VAL A C 1
ATOM 930 O O . VAL A 1 125 ? 2.260 3.389 1.769 1.00 90.75 125 VAL A O 1
ATOM 933 N N . ALA A 1 126 ? 3.887 4.206 3.089 1.00 91.19 126 ALA A N 1
ATOM 934 C CA . ALA A 1 126 ? 3.439 3.503 4.284 1.00 91.19 126 ALA A CA 1
ATOM 935 C C . ALA A 1 126 ? 2.034 3.948 4.711 1.00 91.19 126 ALA A C 1
ATOM 937 O O . ALA A 1 126 ? 1.161 3.099 4.881 1.00 91.19 126 ALA A O 1
ATOM 938 N N . GLU A 1 127 ? 1.784 5.256 4.798 1.00 90.62 127 GLU A N 1
ATOM 939 C CA . GLU A 1 127 ? 0.482 5.808 5.187 1.00 90.62 127 GLU A CA 1
ATOM 940 C C . GLU A 1 127 ? -0.645 5.418 4.223 1.00 90.62 127 GLU A C 1
ATOM 942 O O . GLU A 1 127 ? -1.722 5.027 4.673 1.00 90.62 127 GLU A O 1
ATOM 947 N N . GLN A 1 128 ? -0.408 5.460 2.907 1.00 91.62 128 GLN A N 1
ATOM 948 C CA . GLN A 1 128 ? -1.411 5.039 1.921 1.00 91.62 128 GLN A CA 1
ATOM 949 C C . GLN A 1 128 ? -1.705 3.528 1.998 1.00 91.62 128 GLN A C 1
ATOM 951 O O . GLN A 1 128 ? -2.834 3.105 1.747 1.00 91.62 128 GLN A O 1
ATOM 956 N N . GLY A 1 129 ? -0.706 2.709 2.342 1.00 93.00 129 GLY A N 1
ATOM 957 C CA . GLY A 1 129 ? -0.854 1.258 2.483 1.00 93.00 129 GLY A CA 1
ATOM 958 C C . GLY A 1 129 ? -1.526 0.813 3.786 1.00 93.00 129 GLY A C 1
ATOM 959 O O . GLY A 1 129 ? -2.082 -0.287 3.840 1.00 93.00 129 GLY A O 1
ATOM 960 N N . LEU A 1 130 ? -1.518 1.653 4.830 1.00 93.38 130 LEU A N 1
ATOM 961 C CA . LEU A 1 130 ? -2.056 1.293 6.145 1.00 93.38 130 LEU A CA 1
ATOM 962 C C . LEU A 1 130 ? -3.523 0.876 6.078 1.00 93.38 130 LEU A C 1
ATOM 964 O O . LEU A 1 130 ? -3.866 -0.126 6.691 1.00 93.38 130 LEU A O 1
ATOM 968 N N . ALA A 1 131 ? -4.365 1.567 5.306 1.00 94.19 131 ALA A N 1
ATOM 969 C CA . ALA A 1 131 ? -5.791 1.246 5.207 1.00 94.19 131 ALA A CA 1
ATOM 970 C C . ALA A 1 131 ? -6.054 -0.204 4.758 1.00 94.19 131 ALA A C 1
ATOM 972 O O . ALA A 1 131 ? -6.945 -0.860 5.294 1.00 94.19 131 ALA A O 1
ATOM 973 N N . LEU A 1 132 ? -5.249 -0.733 3.829 1.00 95.12 132 LEU A N 1
ATOM 974 C CA . LEU A 1 132 ? -5.317 -2.141 3.434 1.00 95.12 132 LEU A CA 1
ATOM 975 C C . LEU A 1 132 ? -4.815 -3.068 4.546 1.00 95.12 132 LEU A C 1
ATOM 977 O O . LEU A 1 132 ? -5.423 -4.099 4.818 1.00 95.12 132 LEU A O 1
ATOM 981 N N . LEU A 1 133 ? -3.705 -2.707 5.188 1.00 94.38 133 LEU A N 1
ATOM 982 C CA . LEU A 1 133 ? -2.993 -3.561 6.142 1.00 94.38 133 LEU A CA 1
ATOM 983 C C . LEU A 1 133 ? -3.673 -3.645 7.515 1.00 94.38 133 LEU A C 1
ATOM 985 O O . LEU A 1 133 ? -3.556 -4.671 8.183 1.00 94.38 133 LEU A O 1
ATOM 989 N N . VAL A 1 134 ? -4.401 -2.603 7.920 1.00 94.19 134 VAL A N 1
ATOM 990 C CA . VAL A 1 134 ? -5.201 -2.576 9.159 1.00 94.19 134 VAL A CA 1
ATOM 991 C C . VAL A 1 134 ? -6.633 -3.047 8.957 1.00 94.19 134 VAL A C 1
ATOM 993 O O . VAL A 1 134 ? -7.364 -3.198 9.935 1.00 94.19 134 VAL A O 1
ATOM 996 N N . SER A 1 135 ? -7.033 -3.294 7.706 1.00 94.31 135 SER A N 1
ATOM 997 C CA . SER A 1 135 ? -8.385 -3.731 7.395 1.00 94.31 135 SER A CA 1
ATOM 998 C C . SER A 1 135 ? -8.747 -5.006 8.162 1.00 94.31 135 SER A C 1
ATOM 1000 O O . SER A 1 135 ? -7.998 -5.987 8.165 1.00 94.31 135 SER A O 1
ATOM 1002 N N . ARG A 1 136 ? -9.934 -5.029 8.770 1.00 94.00 136 ARG A N 1
ATOM 1003 C CA . ARG A 1 136 ? -10.478 -6.209 9.456 1.00 94.00 136 ARG A CA 1
ATOM 1004 C C . ARG A 1 136 ? -10.751 -7.333 8.471 1.00 94.00 136 ARG A C 1
ATOM 1006 O O . ARG A 1 136 ? -10.513 -8.497 8.790 1.00 94.00 136 ARG A O 1
ATOM 1013 N N . ARG A 1 137 ? -11.246 -6.982 7.283 1.00 94.56 137 ARG A N 1
ATOM 1014 C CA . ARG A 1 137 ? -11.567 -7.942 6.229 1.00 94.56 137 ARG A CA 1
ATOM 1015 C C . ARG A 1 137 ? -10.322 -8.449 5.500 1.00 94.56 137 ARG A C 1
ATOM 1017 O O . ARG A 1 137 ? -10.181 -9.655 5.315 1.00 94.56 137 ARG A O 1
ATOM 1024 N N . HIS A 1 138 ? -9.417 -7.545 5.121 1.00 95.44 138 HIS A N 1
ATOM 1025 C CA . HIS A 1 138 ? -8.334 -7.847 4.170 1.00 95.44 138 HIS A CA 1
ATOM 1026 C C . HIS A 1 138 ? -6.929 -7.825 4.782 1.00 95.44 138 HIS A C 1
ATOM 1028 O O . HIS A 1 138 ? -6.013 -8.458 4.252 1.00 95.44 138 HIS A O 1
ATOM 1034 N N . GLY A 1 139 ? -6.743 -7.159 5.923 1.00 93.62 139 GLY A N 1
ATOM 1035 C CA . GLY A 1 139 ? -5.426 -6.867 6.493 1.00 93.62 139 GLY A CA 1
ATOM 1036 C C . GLY A 1 139 ? -4.623 -8.108 6.867 1.00 93.62 139 GLY A C 1
ATOM 1037 O O . GLY A 1 139 ? -3.428 -8.181 6.585 1.00 93.62 139 GLY A O 1
ATOM 1038 N N . ARG A 1 140 ? -5.273 -9.151 7.403 1.00 94.62 140 ARG A N 1
ATOM 1039 C CA . ARG A 1 140 ? -4.593 -10.423 7.716 1.00 94.62 140 ARG A CA 1
ATOM 1040 C C . ARG A 1 140 ? -4.001 -11.078 6.465 1.00 94.62 140 ARG A C 1
ATOM 1042 O O . ARG A 1 140 ? -2.883 -11.587 6.520 1.00 94.62 140 ARG A O 1
ATOM 1049 N N . ALA A 1 141 ? -4.738 -11.069 5.355 1.00 95.44 141 ALA A N 1
ATOM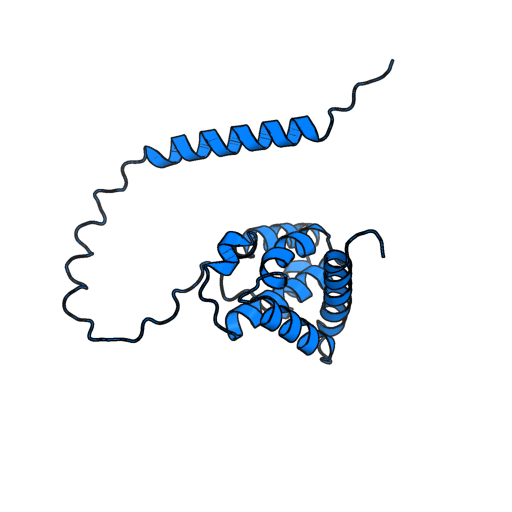 1050 C CA . ALA A 1 141 ? -4.265 -11.623 4.090 1.00 95.44 141 ALA A CA 1
ATOM 1051 C C . ALA A 1 141 ? -3.142 -10.761 3.493 1.00 95.44 141 ALA A C 1
ATOM 1053 O O . ALA A 1 141 ? -2.130 -11.304 3.051 1.00 95.44 141 ALA A O 1
ATOM 1054 N N . ALA A 1 142 ? -3.269 -9.433 3.568 1.00 95.38 142 ALA A N 1
ATOM 1055 C CA . ALA A 1 142 ? -2.247 -8.496 3.107 1.00 95.38 142 ALA A CA 1
ATOM 1056 C C . ALA A 1 142 ? -0.922 -8.651 3.879 1.00 95.38 142 ALA A C 1
ATOM 1058 O O . ALA A 1 142 ? 0.141 -8.780 3.275 1.00 95.38 142 ALA A O 1
ATOM 1059 N N . LEU A 1 143 ? -0.975 -8.729 5.213 1.00 94.50 143 LEU A N 1
ATOM 1060 C CA . LEU A 1 143 ? 0.205 -8.959 6.056 1.00 94.50 143 LEU A CA 1
ATOM 1061 C C . LEU A 1 143 ? 0.832 -10.336 5.799 1.00 94.50 143 LEU A C 1
ATOM 1063 O O . LEU A 1 143 ? 2.053 -10.450 5.709 1.00 94.50 143 LEU A O 1
ATOM 1067 N N . ALA A 1 144 ? 0.014 -11.377 5.618 1.00 94.81 144 ALA A N 1
ATOM 1068 C CA . ALA A 1 144 ? 0.512 -12.706 5.269 1.00 94.81 144 ALA A CA 1
ATOM 1069 C C . ALA A 1 144 ? 1.183 -12.739 3.883 1.00 94.81 144 ALA A C 1
ATOM 1071 O O . ALA A 1 144 ? 2.161 -13.465 3.690 1.00 94.81 144 ALA A O 1
ATOM 1072 N N . ALA A 1 145 ? 0.686 -11.960 2.917 1.00 93.75 145 ALA A N 1
ATOM 1073 C CA . ALA A 1 145 ? 1.335 -11.772 1.623 1.00 93.75 145 ALA A CA 1
ATOM 1074 C C . ALA A 1 145 ? 2.693 -11.071 1.776 1.00 93.75 145 ALA A C 1
ATOM 1076 O O . ALA A 1 145 ? 3.693 -11.601 1.292 1.00 93.75 145 ALA A O 1
ATOM 1077 N N . LEU A 1 146 ? 2.762 -9.963 2.525 1.00 93.50 146 LEU A N 1
ATOM 1078 C CA . LEU A 1 146 ? 4.029 -9.281 2.824 1.00 93.50 146 LEU A CA 1
ATOM 1079 C C . LEU A 1 146 ? 5.053 -10.226 3.460 1.00 93.50 146 LEU A C 1
ATOM 1081 O O . LEU A 1 146 ? 6.200 -10.272 3.027 1.00 93.50 146 LEU A O 1
ATOM 1085 N N . ASP A 1 147 ? 4.632 -11.030 4.437 1.00 94.38 147 ASP A N 1
ATOM 1086 C CA . ASP A 1 147 ? 5.509 -11.987 5.110 1.00 94.38 147 ASP A CA 1
ATOM 1087 C C . ASP A 1 147 ? 6.002 -13.109 4.196 1.00 94.38 147 ASP A C 1
ATOM 1089 O O . ASP A 1 147 ? 7.136 -13.571 4.339 1.00 94.38 147 ASP A O 1
ATOM 1093 N N . ARG A 1 148 ? 5.175 -13.565 3.249 1.00 93.50 148 ARG A N 1
ATOM 1094 C CA . ARG A 1 148 ? 5.614 -14.529 2.231 1.00 93.50 148 ARG A CA 1
ATOM 1095 C C . ARG A 1 148 ? 6.671 -13.918 1.316 1.00 93.50 148 ARG A C 1
ATOM 1097 O O . ARG A 1 148 ? 7.697 -14.554 1.101 1.00 93.50 148 ARG A O 1
ATOM 1104 N N . ILE A 1 149 ? 6.453 -12.691 0.839 1.00 91.25 149 ILE A N 1
ATOM 1105 C CA . ILE A 1 149 ? 7.401 -11.984 -0.035 1.00 91.25 149 ILE A CA 1
ATOM 1106 C C . ILE A 1 149 ? 8.716 -11.722 0.706 1.00 91.25 149 ILE A C 1
ATOM 1108 O O . ILE A 1 149 ? 9.786 -11.986 0.165 1.00 91.25 149 ILE A O 1
ATOM 1112 N N . ALA A 1 150 ? 8.645 -11.285 1.966 1.00 92.94 150 ALA A N 1
ATOM 1113 C CA . ALA A 1 150 ? 9.810 -11.014 2.806 1.00 92.94 150 ALA A CA 1
ATOM 1114 C C . ALA A 1 150 ? 10.685 -12.253 3.066 1.00 92.94 150 ALA A C 1
ATOM 1116 O O . ALA A 1 150 ? 11.889 -12.118 3.273 1.00 92.94 150 ALA A O 1
ATOM 1117 N N . ARG A 1 151 ? 10.098 -13.458 3.053 1.00 93.50 151 ARG A N 1
ATOM 1118 C CA . ARG A 1 151 ? 10.828 -14.735 3.158 1.00 93.50 151 ARG A CA 1
ATOM 1119 C C . ARG A 1 151 ? 11.347 -15.262 1.817 1.00 93.50 151 ARG A C 1
ATOM 1121 O O . ARG A 1 151 ? 12.045 -16.273 1.803 1.00 93.50 151 ARG A O 1
ATOM 1128 N N . GLY A 1 152 ? 10.970 -14.636 0.704 1.00 89.69 152 GLY A N 1
ATOM 1129 C CA . GLY A 1 152 ? 11.419 -15.026 -0.626 1.00 89.69 152 GLY A CA 1
ATOM 1130 C C . GLY A 1 152 ? 12.896 -14.708 -0.871 1.00 89.69 152 GLY A C 1
ATOM 1131 O O . GLY A 1 152 ? 13.566 -14.063 -0.071 1.00 89.69 152 GLY A O 1
ATOM 1132 N N . THR A 1 153 ? 13.399 -15.144 -2.023 1.00 80.81 153 THR A N 1
ATOM 1133 C CA . THR A 1 153 ? 14.765 -14.855 -2.499 1.00 80.81 153 THR A CA 1
ATOM 1134 C C . THR A 1 153 ? 14.796 -13.801 -3.608 1.00 80.81 153 THR A C 1
ATOM 1136 O O . THR A 1 153 ? 15.860 -13.484 -4.136 1.00 80.81 153 THR A O 1
ATOM 1139 N N . GLY A 1 154 ? 13.630 -13.260 -3.976 1.00 75.44 154 GLY A N 1
ATOM 1140 C CA . GLY A 1 154 ? 13.507 -12.229 -4.998 1.00 75.44 154 GLY A CA 1
ATOM 1141 C C . GLY A 1 154 ? 14.110 -10.890 -4.556 1.00 75.44 154 GLY A C 1
ATOM 1142 O O . GLY A 1 154 ? 14.226 -10.619 -3.358 1.00 75.44 154 GLY A O 1
ATOM 1143 N N . PRO A 1 155 ? 14.469 -10.017 -5.506 1.00 71.75 155 PRO A N 1
ATOM 1144 C CA . PRO A 1 155 ? 15.023 -8.694 -5.208 1.00 71.75 155 PRO A CA 1
ATOM 1145 C C . PRO A 1 155 ? 14.064 -7.783 -4.411 1.00 71.75 155 PRO A C 1
ATOM 1147 O O . PRO A 1 155 ? 14.488 -6.792 -3.823 1.00 71.75 155 PRO A O 1
ATOM 1150 N N . GLU A 1 156 ? 12.781 -8.133 -4.332 1.00 77.94 156 GLU A N 1
ATOM 1151 C CA . GLU A 1 156 ? 11.753 -7.478 -3.519 1.00 77.94 156 GLU A CA 1
ATOM 1152 C C . GLU A 1 156 ? 11.767 -7.911 -2.050 1.00 77.94 156 GLU A C 1
ATOM 1154 O O . GLU A 1 156 ? 11.226 -7.201 -1.205 1.00 77.94 156 GLU A O 1
ATOM 1159 N N . ALA A 1 157 ? 12.372 -9.058 -1.725 1.00 88.06 157 ALA A N 1
ATOM 1160 C CA . ALA A 1 157 ? 12.264 -9.671 -0.403 1.00 88.06 157 ALA A CA 1
ATOM 1161 C C . ALA A 1 157 ? 12.811 -8.763 0.705 1.00 88.06 157 ALA A C 1
ATOM 1163 O O . ALA A 1 157 ? 12.198 -8.623 1.763 1.00 88.06 157 ALA A O 1
ATOM 1164 N N . ARG A 1 158 ? 13.929 -8.073 0.443 1.00 85.94 158 ARG A N 1
ATOM 1165 C CA . ARG A 1 158 ? 14.509 -7.121 1.398 1.00 85.94 158 ARG A CA 1
ATOM 1166 C C . ARG A 1 158 ? 13.590 -5.921 1.636 1.00 85.94 158 ARG A C 1
ATOM 1168 O O . ARG A 1 158 ? 13.292 -5.618 2.786 1.00 85.94 158 ARG A O 1
ATOM 1175 N N . GLY A 1 159 ? 13.088 -5.304 0.563 1.00 85.12 159 GLY A N 1
ATOM 1176 C CA . GLY A 1 159 ? 12.140 -4.188 0.651 1.00 85.12 159 GLY A CA 1
ATOM 1177 C C . GLY A 1 159 ? 10.852 -4.578 1.377 1.00 85.12 159 GLY A C 1
ATOM 1178 O O . GLY A 1 159 ? 10.394 -3.850 2.249 1.00 85.12 159 GLY A O 1
ATOM 1179 N N . ALA A 1 160 ? 10.322 -5.775 1.108 1.00 90.25 160 ALA A N 1
ATOM 1180 C CA . ALA A 1 160 ? 9.165 -6.318 1.814 1.00 90.25 160 ALA A CA 1
ATOM 1181 C C . ALA A 1 160 ? 9.437 -6.562 3.305 1.00 90.25 160 ALA A C 1
ATOM 1183 O O . ALA A 1 160 ? 8.582 -6.264 4.136 1.00 90.25 160 ALA A O 1
ATOM 1184 N N . CYS A 1 161 ? 10.620 -7.072 3.661 1.00 92.50 161 CYS A N 1
ATOM 1185 C CA . CYS A 1 161 ? 11.018 -7.278 5.054 1.00 92.50 161 CYS A CA 1
ATOM 1186 C C . CYS A 1 161 ? 11.097 -5.951 5.824 1.00 92.50 161 CYS A C 1
ATOM 1188 O O . CYS A 1 161 ? 10.538 -5.827 6.919 1.00 92.50 161 CYS A O 1
ATOM 1190 N N . ASP A 1 162 ? 11.747 -4.945 5.238 1.00 91.25 162 ASP A N 1
ATOM 1191 C CA . ASP A 1 162 ? 11.902 -3.629 5.856 1.00 91.25 162 ASP A CA 1
ATOM 1192 C C . ASP A 1 162 ? 10.563 -2.875 5.925 1.00 91.25 162 ASP A C 1
ATOM 1194 O O . ASP A 1 162 ? 10.219 -2.322 6.972 1.00 91.25 162 ASP A O 1
ATOM 1198 N N . TYR A 1 163 ? 9.739 -2.959 4.877 1.00 92.44 163 TYR A N 1
ATOM 1199 C CA . TYR A 1 163 ? 8.386 -2.403 4.870 1.00 92.44 163 TYR A CA 1
ATOM 1200 C C . TYR A 1 163 ? 7.482 -3.073 5.912 1.00 92.44 163 TYR A C 1
ATOM 1202 O O . TYR A 1 163 ? 6.825 -2.393 6.698 1.00 92.44 163 TYR A O 1
ATOM 1210 N N . ALA A 1 164 ? 7.499 -4.405 6.017 1.00 92.19 164 ALA A N 1
ATOM 1211 C CA . ALA A 1 164 ? 6.744 -5.117 7.048 1.00 92.19 164 ALA A CA 1
ATOM 1212 C C . ALA A 1 164 ? 7.187 -4.708 8.464 1.00 92.19 164 ALA A C 1
ATOM 1214 O O . ALA A 1 164 ? 6.364 -4.625 9.379 1.00 92.19 164 ALA A O 1
ATOM 1215 N N . ARG A 1 165 ? 8.481 -4.424 8.667 1.00 91.50 165 ARG A N 1
ATOM 1216 C CA . ARG A 1 165 ? 8.996 -3.892 9.937 1.00 91.50 165 ARG A CA 1
ATOM 1217 C C . ARG A 1 165 ? 8.466 -2.486 10.214 1.00 91.50 165 ARG A C 1
ATOM 1219 O O . ARG A 1 165 ? 8.002 -2.246 11.327 1.00 91.50 165 ARG A O 1
ATOM 1226 N N . GLN A 1 166 ? 8.495 -1.602 9.217 1.00 92.62 166 GLN A N 1
ATOM 1227 C CA . GLN A 1 166 ? 7.966 -0.240 9.307 1.00 92.62 166 GLN A CA 1
ATOM 1228 C C . GLN A 1 166 ? 6.471 -0.247 9.652 1.00 92.62 166 GLN A C 1
ATOM 1230 O O . GLN A 1 166 ? 6.060 0.387 10.621 1.00 92.62 166 GLN A O 1
ATOM 1235 N N . ILE A 1 167 ? 5.662 -1.032 8.937 1.00 91.88 167 ILE A N 1
ATOM 1236 C CA . ILE A 1 167 ? 4.224 -1.160 9.205 1.00 91.88 167 ILE A CA 1
ATOM 1237 C C . ILE A 1 167 ? 3.980 -1.671 10.623 1.00 91.88 167 ILE A C 1
ATOM 1239 O O . ILE A 1 167 ? 3.218 -1.069 11.369 1.00 91.88 167 ILE A O 1
ATOM 1243 N N . ARG A 1 168 ? 4.672 -2.727 11.064 1.00 90.12 168 ARG A N 1
ATOM 1244 C CA . ARG A 1 168 ? 4.531 -3.223 12.444 1.00 90.12 168 ARG A CA 1
ATOM 1245 C C . ARG A 1 168 ? 4.921 -2.192 13.502 1.00 90.12 168 ARG A C 1
ATOM 1247 O O . ARG A 1 168 ? 4.404 -2.278 14.613 1.00 90.12 168 ARG A O 1
ATOM 1254 N N . ALA A 1 169 ? 5.842 -1.278 13.198 1.00 89.19 169 ALA A N 1
ATOM 1255 C CA . ALA A 1 169 ? 6.169 -0.168 14.086 1.00 89.19 169 ALA A CA 1
ATOM 1256 C C . ALA A 1 169 ? 5.012 0.844 14.149 1.00 89.19 169 ALA A C 1
ATOM 1258 O O .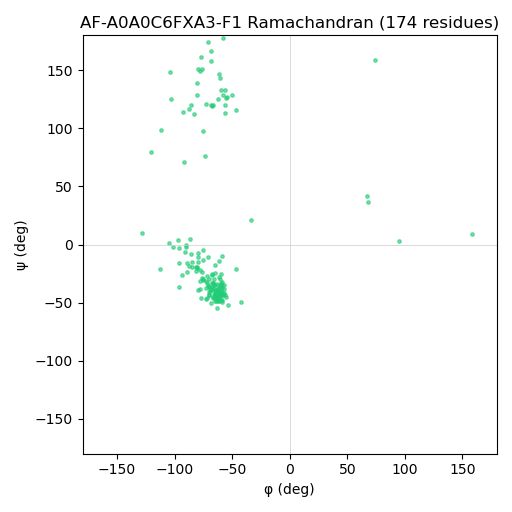 ALA A 1 169 ? 4.605 1.212 15.247 1.00 89.19 169 ALA A O 1
ATOM 1259 N N . TYR A 1 170 ? 4.402 1.198 13.009 1.00 86.00 170 TYR A N 1
ATOM 1260 C CA . TYR A 1 170 ? 3.185 2.024 12.980 1.00 86.00 170 TYR A CA 1
ATOM 1261 C C . TYR A 1 170 ? 2.045 1.412 13.799 1.00 86.00 170 TYR A C 1
ATOM 1263 O O . TYR A 1 170 ? 1.408 2.114 14.579 1.00 86.00 170 TYR A O 1
ATOM 1271 N N . LEU A 1 171 ? 1.825 0.099 13.675 1.00 84.00 171 LEU A N 1
ATOM 1272 C CA . LEU A 1 171 ? 0.756 -0.598 14.400 1.00 84.00 171 LEU A CA 1
ATOM 1273 C C . LEU A 1 171 ? 0.987 -0.662 15.915 1.00 84.00 171 LEU A C 1
ATOM 1275 O O . LEU A 1 171 ? 0.024 -0.777 16.668 1.00 84.00 171 LEU A O 1
ATOM 1279 N N . ARG A 1 172 ? 2.243 -0.600 16.370 1.00 84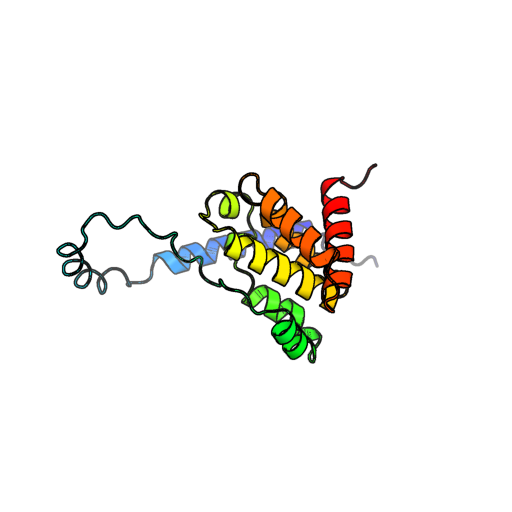.69 172 ARG A N 1
ATOM 1280 C CA . ARG A 1 172 ? 2.581 -0.560 17.802 1.00 84.69 172 ARG A CA 1
ATOM 1281 C C . ARG A 1 172 ? 2.435 0.838 18.414 1.00 84.69 172 ARG A C 1
ATOM 1283 O O . ARG A 1 172 ? 2.264 0.935 19.625 1.00 84.69 172 ARG A O 1
ATOM 1290 N N . GLY A 1 173 ? 2.436 1.888 17.588 1.00 69.38 173 GLY A N 1
ATOM 1291 C CA . GLY A 1 173 ? 2.378 3.287 18.013 1.00 69.38 173 GLY A CA 1
ATOM 1292 C C . GLY A 1 173 ? 3.701 3.797 18.617 1.00 69.38 173 GLY A C 1
ATOM 1293 O O . GLY A 1 173 ? 4.536 3.004 19.057 1.00 69.38 173 GLY A O 1
ATOM 1294 N N . PRO A 1 174 ? 3.935 5.123 18.639 1.00 50.56 174 PRO A N 1
ATOM 1295 C CA . PRO A 1 174 ? 5.104 5.705 19.292 1.00 50.56 174 PRO A CA 1
ATOM 1296 C C . PRO A 1 174 ? 4.907 5.682 20.816 1.00 50.56 174 PRO A C 1
ATOM 1298 O O . PRO A 1 174 ? 4.219 6.542 21.361 1.00 50.56 174 PRO A O 1
ATOM 1301 N N . GLY A 1 175 ? 5.471 4.688 21.510 1.00 45.88 175 GLY A N 1
ATOM 1302 C CA . GLY A 1 175 ? 5.397 4.633 22.979 1.00 45.88 175 GLY A CA 1
ATOM 1303 C C . GLY A 1 175 ? 5.595 3.275 23.658 1.00 45.88 175 GLY A C 1
ATOM 1304 O O . GLY A 1 175 ? 5.353 3.197 24.860 1.00 45.88 175 GLY A O 1
ATOM 1305 N N . GLN A 1 176 ? 6.012 2.228 22.939 1.00 39.53 176 GLN A N 1
ATOM 1306 C CA . GLN A 1 176 ? 6.496 0.976 23.540 1.00 39.53 176 GLN A CA 1
ATOM 1307 C C . GLN A 1 176 ? 7.967 0.749 23.224 1.00 39.53 176 GLN A C 1
ATOM 1309 O O . GLN A 1 176 ? 8.331 0.897 22.034 1.00 39.53 176 GLN A O 1
#

Radius of gyration: 20.57 Å; Cα contacts (8 Å, |Δi|>4): 161; chains: 1; bounding box: 48×58×48 Å

Foldseek 3Di:
DDDDDDDPVVVVVVVVVVVVVVVVVVVPDPDPPPPPPVVVPPVPDDDPDPDDFDDQPLPPDDALVVLVVQCVPVVCNVVVCVVRPRPLQQDLVSLLPGPDDLVSLLSNLRVLLSSCLSNVNDPVSLNSNLSQLVHPVRNVSSLVSLVVLLPDPDPSNVSSVVSSVVNVDVVVDPDD

pLDDT: mean 73.47, std 20.56, range [31.25, 95.44]

Organism: NCBI:txid270351

Secondary structure (DSSP, 8-state):
-------HHHHHHHHHHHHHHHHHHHTT--GGGSSSSTTSSSTTS------PPPPPTTPSPPPHHHHHHHHTSTHHHHHHHHHHS-GGGT-HHHHHH----HHHHHHHHHHHHHHHHHTTS-HHHHHHHHHHHS-TTTHHHHHHHHHHHHTSSSTTHHHHHHHHHHHHHHHH-TT-

Sequence (176 aa):
MAMSIHTNADLRRLAARIRRDFFAYMSTSKWRRQFGVLLALVLLFSGPARAAPSPVAGLPLPGCAEGRAAALFDAALVTAFETRYPRALVGEASVEGLDLDPGQVENAAAYLACVAGLTGLDVFVAEQGLALLVSRRHGRAALAALDRIARGTGPEARGACDYARQIRAYLRGPGQ